Protein AF-A0A925DBN0-F1 (afdb_monomer)

Sequence (230 aa):
MKPLLTGVFSVLCIAQLLGIAGSAIAATVEIESIVATGPIFSIVGLLAAVGCVVSRSPANLFFGLSTPVFSLCIFFWIFTNSWSPQQASVPVSSTILGYELAMVPLGLYALYHTAAPAAKPLLQRPWQFNLRSLFILIFIASLTLGAARPFLHTFGSSIRHYIAIIFCVLTLFGIGVTLWLSLRQLFPASLLVRNPREPIHATESLSGDNCCGQSSSFQAAENSHLKVVD

pLDDT: mean 70.84, std 13.07, range [44.31, 92.5]

Solvent-accessible surface area (backbone atoms only — not comparable to full-atom values): 13479 Å² total; per-residue (Å²): 113,71,69,62,55,42,52,53,49,42,51,40,48,49,52,45,54,49,45,47,36,48,48,34,42,42,39,52,74,45,51,75,56,47,72,66,47,48,60,57,49,25,51,52,16,45,55,36,20,60,52,20,67,77,68,71,39,67,64,40,29,52,56,13,46,46,46,38,53,50,50,50,51,50,51,50,53,42,59,77,66,66,51,51,69,77,67,40,37,60,64,51,35,49,50,44,46,54,47,41,69,58,44,49,62,52,45,51,51,36,35,36,66,55,53,33,75,80,68,75,83,72,76,84,71,72,93,65,72,53,68,66,59,54,48,50,51,53,47,52,49,49,50,52,56,57,58,45,57,67,50,68,79,72,60,56,71,70,56,54,38,52,51,26,50,52,51,32,54,51,50,54,50,50,51,51,52,42,51,50,56,26,53,51,65,75,57,54,70,71,75,78,62,68,68,89,76,70,75,84,74,76,78,84,72,84,89,77,89,79,79,82,88,81,78,95,81,84,82,88,82,84,79,86,80,88,78,88,76,136

Foldseek 3Di:
DVVVLLVVLLVLLLVLLLLLLVLLLVLLPFLVVCVVSLVVSLVSLCVQLVSVVVVVDVLSNCLSNVSNVVSVVLVVVCVVVVDDSVRSSLVVSLVSLLVSQLNLVSSLVVSLVSLADPDPPPPDPPPDPPVVNVVVSVVSSVVSVVVSVVVSPPDDSVVSNVSSVVSSVVSVVSSVVSNVVSVCNVDPCVVVPPPPPPPPPPPPDDDDDDDDDDDDDDDDDDDDDDDDDD

Radius of gyration: 27.41 Å; Cα contacts (8 Å, |Δi|>4): 147; chains: 1; bounding box: 72×32×83 Å

Nearest PDB structures (foldseek):
  3o43-assembly1_A  TM=3.201E-01  e=3.893E+00  synthetic construct
  7vg4-assembly1_A  TM=2.348E-01  e=6.043E+00  Methylorubrum extorquens AM1

Secondary structure (DSSP, 8-state):
-HHHHHHHHHHHHHHHHHHHHHHHHHHHH-THHHHHHHHHHHHHHHHHHHHHHHHT-HHHHHHHHHHHHHHHHHHHHHHHHT--HHHHHHHHHHHHHHHHHHHHHHHHHHHHHHHS------TT--S---HHHHHHHHHHHHHHHHHHHHHHHH--HHHHHHHHHHHHHHHHHHHHHHHHHHHHHHS-GGGT---S----------------------------------

Structure (mmCIF, N/CA/C/O backbone):
data_AF-A0A925DBN0-F1
#
_entry.id   AF-A0A925DBN0-F1
#
loop_
_atom_site.group_PDB
_atom_site.id
_atom_site.type_symbol
_atom_site.label_atom_id
_atom_site.label_alt_id
_atom_site.label_comp_id
_atom_site.label_asym_id
_atom_site.label_entity_id
_atom_site.label_seq_id
_atom_site.pdbx_PDB_ins_code
_atom_site.Cartn_x
_atom_site.Cartn_y
_atom_site.Cartn_z
_atom_site.occupancy
_atom_site.B_iso_or_equiv
_atom_site.auth_seq_id
_atom_site.auth_comp_id
_atom_site.auth_asym_id
_atom_site.auth_atom_id
_atom_site.pdbx_PDB_model_num
ATOM 1 N N . MET A 1 1 ? -11.793 -12.023 23.552 1.00 56.41 1 MET A N 1
ATOM 2 C CA . MET A 1 1 ? -11.404 -12.284 22.142 1.00 56.41 1 MET A CA 1
ATOM 3 C C . MET A 1 1 ? -11.246 -11.027 21.285 1.00 56.41 1 MET A C 1
ATOM 5 O O . MET A 1 1 ? -10.295 -10.982 20.522 1.00 56.41 1 MET A O 1
ATOM 9 N N . LYS A 1 2 ? -12.088 -9.988 21.427 1.00 68.75 2 LYS A N 1
ATOM 10 C CA . LYS A 1 2 ? -11.971 -8.728 20.657 1.00 68.75 2 LYS A CA 1
ATOM 11 C C . LYS A 1 2 ? -10.567 -8.070 20.633 1.00 68.75 2 LYS A C 1
ATOM 13 O O . LYS A 1 2 ? -10.140 -7.730 19.539 1.00 68.75 2 LYS A O 1
ATOM 18 N N . PRO A 1 3 ? -9.816 -7.937 21.751 1.00 74.94 3 PRO A N 1
ATOM 19 C CA . PRO A 1 3 ? -8.533 -7.220 21.720 1.00 74.94 3 PRO A CA 1
ATOM 20 C C . PRO A 1 3 ? -7.428 -7.973 20.967 1.00 74.94 3 PRO A C 1
ATOM 22 O O . PRO A 1 3 ? -6.621 -7.353 20.284 1.00 74.94 3 PRO A O 1
ATOM 25 N N . LEU A 1 4 ? -7.419 -9.309 21.044 1.00 78.88 4 LEU A N 1
ATOM 26 C CA . LEU A 1 4 ? -6.443 -10.135 20.329 1.00 78.88 4 LEU A CA 1
ATOM 27 C C . LEU A 1 4 ? -6.656 -10.038 18.816 1.00 78.88 4 LEU A C 1
ATOM 29 O O . LEU A 1 4 ? -5.705 -9.865 18.064 1.00 78.88 4 LEU A O 1
ATOM 33 N N . LEU A 1 5 ? -7.918 -10.066 18.385 1.00 80.12 5 LEU A N 1
ATOM 34 C CA . LEU A 1 5 ? -8.280 -9.936 16.981 1.00 80.12 5 LEU A CA 1
ATOM 35 C C . LEU A 1 5 ? -7.884 -8.557 16.414 1.00 80.12 5 LEU A C 1
ATOM 37 O O . LEU A 1 5 ? -7.301 -8.480 15.338 1.00 80.12 5 LEU A O 1
ATOM 41 N N . THR A 1 6 ? -8.131 -7.474 17.159 1.00 80.69 6 THR A N 1
ATOM 42 C CA . THR A 1 6 ? -7.698 -6.119 16.776 1.00 80.69 6 THR A CA 1
ATOM 43 C C . THR A 1 6 ? -6.179 -6.015 16.642 1.00 80.69 6 THR A C 1
ATOM 45 O O . THR A 1 6 ? -5.692 -5.442 15.671 1.00 80.69 6 THR A O 1
ATOM 48 N N . GLY A 1 7 ? -5.425 -6.608 17.575 1.00 81.88 7 GLY A N 1
ATOM 49 C CA . GLY A 1 7 ? -3.963 -6.643 17.503 1.00 81.88 7 GLY A CA 1
ATOM 50 C C . GLY A 1 7 ? -3.458 -7.349 16.243 1.00 81.88 7 GLY A C 1
ATOM 51 O O . GLY A 1 7 ? -2.622 -6.801 15.527 1.00 81.88 7 GLY A O 1
ATOM 52 N N . VAL A 1 8 ? -4.025 -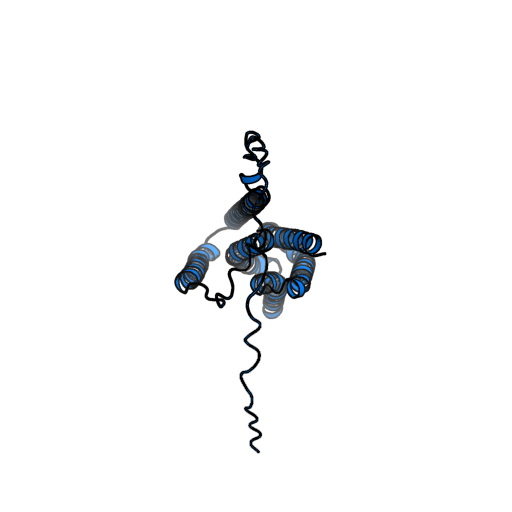8.519 15.927 1.00 83.88 8 VAL A N 1
ATOM 53 C CA . VAL A 1 8 ? -3.696 -9.269 14.702 1.00 83.88 8 VAL A CA 1
ATOM 54 C C . VAL A 1 8 ? -3.973 -8.431 13.450 1.00 83.88 8 VAL A C 1
ATOM 56 O O . VAL A 1 8 ? -3.138 -8.394 12.550 1.00 83.88 8 VAL A O 1
ATOM 59 N N . PHE A 1 9 ? -5.085 -7.690 13.400 1.00 81.31 9 PHE A N 1
ATOM 60 C CA . PHE A 1 9 ? -5.385 -6.827 12.253 1.00 81.31 9 PHE A CA 1
ATOM 61 C C . PHE A 1 9 ? -4.408 -5.691 12.054 1.00 81.31 9 PHE A C 1
ATOM 63 O O . PHE A 1 9 ? -3.993 -5.444 10.922 1.00 81.31 9 PHE A O 1
ATOM 70 N N . SER A 1 10 ? -4.048 -5.001 13.130 1.00 84.81 10 SER A N 1
ATOM 71 C CA . SER A 1 10 ? -3.074 -3.921 13.052 1.00 84.81 10 SER A CA 1
ATOM 72 C C . SER A 1 10 ? -1.739 -4.444 12.524 1.00 84.81 10 SER A C 1
ATOM 74 O O . SER A 1 10 ? -1.161 -3.828 11.633 1.00 84.81 10 SER A O 1
ATOM 76 N N . VAL A 1 11 ? -1.297 -5.621 12.986 1.00 86.88 11 VAL A N 1
ATOM 77 C CA . VAL A 1 11 ? -0.076 -6.272 12.485 1.00 86.88 11 VAL A CA 1
ATOM 78 C C . VAL A 1 11 ? -0.192 -6.611 10.998 1.00 86.88 11 VAL A C 1
ATOM 80 O O . VAL A 1 11 ? 0.726 -6.303 10.244 1.00 86.88 11 VAL A O 1
ATOM 83 N N . LEU A 1 12 ? -1.316 -7.179 10.555 1.00 86.25 12 LEU A N 1
ATOM 84 C CA . LEU A 1 12 ? -1.537 -7.500 9.139 1.00 86.25 12 LEU A CA 1
ATOM 85 C C . LEU A 1 12 ? -1.569 -6.242 8.257 1.00 86.25 12 LEU A C 1
ATOM 87 O O . LEU A 1 12 ? -0.951 -6.230 7.196 1.00 86.25 12 LEU A O 1
ATOM 91 N N . CYS A 1 13 ? -2.217 -5.163 8.707 1.00 86.06 13 CYS A N 1
ATOM 92 C CA . CYS A 1 13 ? -2.247 -3.891 7.976 1.00 86.06 13 CYS A CA 1
ATOM 93 C C . CYS A 1 13 ? -0.848 -3.275 7.859 1.00 86.06 13 CYS A C 1
ATOM 95 O O . CYS A 1 13 ? -0.470 -2.810 6.786 1.00 86.06 13 CYS A O 1
ATOM 97 N N . ILE A 1 14 ? -0.064 -3.302 8.942 1.00 86.62 14 ILE A N 1
ATOM 98 C CA . ILE A 1 14 ? 1.326 -2.830 8.936 1.00 86.62 14 ILE A CA 1
ATOM 99 C C . ILE A 1 14 ? 2.168 -3.690 7.994 1.00 86.62 14 ILE A C 1
ATOM 101 O O . ILE A 1 14 ? 2.878 -3.145 7.156 1.00 86.62 14 ILE A O 1
ATOM 105 N N . ALA A 1 15 ? 2.061 -5.018 8.083 1.00 86.94 15 ALA A N 1
ATOM 106 C CA . ALA A 1 15 ? 2.786 -5.934 7.208 1.00 86.94 15 ALA A CA 1
ATOM 107 C C . ALA A 1 15 ? 2.454 -5.688 5.729 1.00 86.94 15 ALA A C 1
ATOM 109 O O . ALA A 1 15 ? 3.352 -5.684 4.890 1.00 86.94 15 ALA A O 1
ATOM 110 N N . GLN A 1 16 ? 1.188 -5.419 5.407 1.00 88.75 16 GLN A N 1
ATOM 111 C CA . GLN A 1 16 ? 0.766 -5.115 4.044 1.00 88.75 16 GLN A CA 1
ATOM 112 C C . GLN A 1 16 ? 1.272 -3.748 3.570 1.00 88.75 16 GLN A C 1
ATOM 114 O O . GLN A 1 16 ? 1.784 -3.663 2.459 1.00 88.75 16 GLN A O 1
ATOM 119 N N . LEU A 1 17 ? 1.218 -2.701 4.401 1.00 87.00 17 LEU A N 1
ATOM 120 C CA . LEU A 1 17 ? 1.810 -1.393 4.079 1.00 87.00 17 LEU A CA 1
ATOM 121 C C . LEU A 1 17 ? 3.323 -1.492 3.833 1.00 87.00 17 LEU A C 1
ATOM 123 O O . LEU A 1 17 ? 3.824 -0.942 2.854 1.00 87.00 17 LEU A O 1
ATOM 127 N N . LEU A 1 18 ? 4.038 -2.232 4.684 1.00 86.44 18 LEU A N 1
ATOM 128 C CA . LEU A 1 18 ? 5.466 -2.500 4.510 1.00 86.44 18 LEU A CA 1
ATOM 129 C C . LEU A 1 18 ? 5.739 -3.305 3.240 1.00 86.44 18 LEU A C 1
ATOM 131 O O . LEU A 1 18 ? 6.712 -3.031 2.545 1.00 86.44 18 LEU A O 1
ATOM 135 N N . GLY A 1 19 ? 4.877 -4.269 2.914 1.00 85.44 19 GLY A N 1
ATOM 136 C CA . GLY A 1 19 ? 4.976 -5.034 1.678 1.00 85.44 19 GLY A CA 1
ATOM 137 C C . GLY A 1 19 ? 4.786 -4.172 0.434 1.00 85.44 19 GLY A C 1
ATOM 138 O O . GLY A 1 19 ? 5.547 -4.308 -0.518 1.00 85.44 19 GLY A O 1
ATOM 139 N N . ILE A 1 20 ? 3.832 -3.237 0.458 1.00 87.19 20 ILE A N 1
ATOM 140 C CA . ILE A 1 20 ? 3.612 -2.281 -0.636 1.00 87.19 20 ILE A CA 1
ATOM 141 C C . ILE A 1 20 ? 4.852 -1.392 -0.815 1.00 87.19 20 ILE A C 1
ATOM 143 O O . ILE A 1 20 ? 5.410 -1.360 -1.911 1.00 87.19 20 ILE A O 1
ATOM 147 N N . ALA A 1 21 ? 5.342 -0.763 0.257 1.00 84.06 21 ALA A N 1
ATOM 148 C CA . ALA A 1 21 ? 6.539 0.083 0.206 1.00 84.06 21 ALA A CA 1
ATOM 149 C C . ALA A 1 21 ? 7.798 -0.698 -0.220 1.00 84.06 21 ALA A C 1
ATOM 151 O O . ALA A 1 21 ? 8.585 -0.250 -1.055 1.00 84.06 21 ALA A O 1
ATOM 152 N N . GLY A 1 22 ? 7.972 -1.912 0.306 1.00 81.31 22 GLY A N 1
ATOM 153 C CA . GLY A 1 22 ? 9.065 -2.804 -0.072 1.00 81.31 22 GLY A CA 1
ATOM 154 C C . GLY A 1 22 ? 8.991 -3.227 -1.539 1.00 81.31 22 GLY A C 1
ATOM 155 O O . GLY A 1 22 ? 10.017 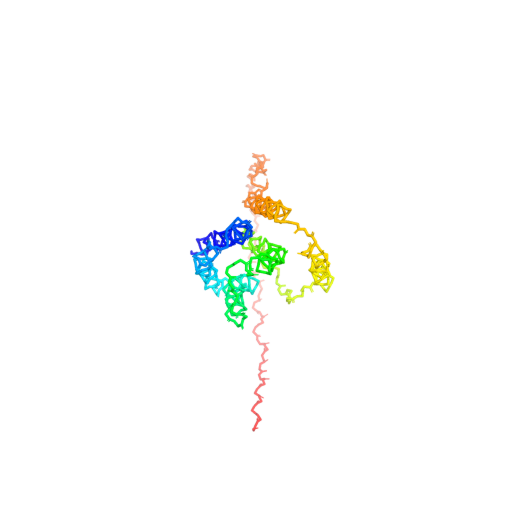-3.253 -2.216 1.00 81.31 22 GLY A O 1
ATOM 156 N N . SER A 1 23 ? 7.787 -3.497 -2.056 1.00 83.00 23 SER A N 1
ATOM 157 C CA . SER A 1 23 ? 7.582 -3.866 -3.460 1.00 83.00 23 SER A CA 1
ATOM 158 C C . SER A 1 23 ? 7.948 -2.734 -4.418 1.00 83.00 23 SER A C 1
ATOM 160 O O . SER A 1 23 ? 8.532 -3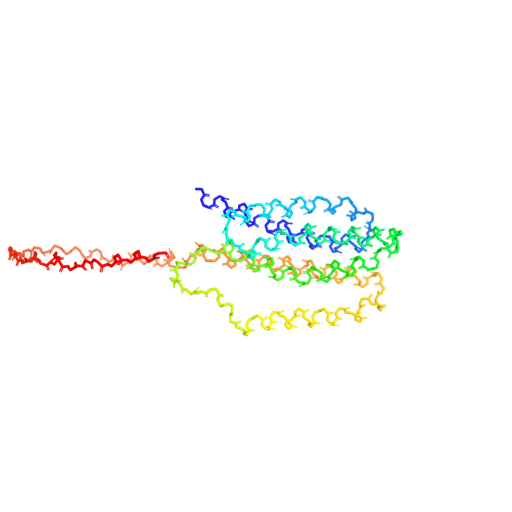.000 -5.466 1.00 83.00 23 SER A O 1
ATOM 162 N N . ALA A 1 24 ? 7.692 -1.478 -4.045 1.00 82.25 24 ALA A N 1
ATOM 163 C CA . ALA A 1 24 ? 8.087 -0.325 -4.843 1.00 82.25 24 ALA A CA 1
ATOM 164 C C . ALA A 1 24 ? 9.610 -0.183 -4.928 1.00 82.25 24 ALA A C 1
ATOM 166 O O . ALA A 1 24 ? 10.146 0.049 -6.011 1.00 82.25 24 ALA A O 1
ATOM 167 N N . ILE A 1 25 ? 10.323 -0.404 -3.819 1.00 79.25 25 ILE A N 1
ATOM 168 C CA . ILE A 1 25 ? 11.792 -0.428 -3.824 1.00 79.25 25 ILE A CA 1
ATOM 169 C C . ILE A 1 25 ? 12.300 -1.608 -4.656 1.00 79.25 25 ILE A C 1
ATOM 171 O O . ILE A 1 25 ? 13.115 -1.404 -5.555 1.00 79.25 25 ILE A O 1
ATOM 175 N N . ALA A 1 26 ? 11.799 -2.822 -4.410 1.00 79.62 26 ALA A N 1
ATOM 176 C CA . ALA A 1 26 ? 12.213 -4.027 -5.132 1.00 79.62 26 ALA A CA 1
ATOM 177 C C . ALA A 1 26 ? 12.030 -3.869 -6.649 1.00 79.62 26 ALA A C 1
ATOM 179 O O . ALA A 1 26 ? 12.933 -4.189 -7.423 1.00 79.62 26 ALA A O 1
ATOM 180 N N . ALA A 1 27 ? 10.920 -3.254 -7.066 1.00 78.81 27 ALA A N 1
ATOM 181 C CA . ALA A 1 27 ? 10.629 -2.969 -8.463 1.00 78.81 27 ALA A CA 1
ATOM 182 C C . ALA A 1 27 ? 11.622 -2.001 -9.128 1.00 78.81 27 ALA A C 1
ATOM 184 O O . ALA A 1 27 ? 11.700 -1.940 -10.356 1.00 78.81 27 ALA A O 1
ATOM 185 N N . THR A 1 28 ? 12.391 -1.239 -8.349 1.00 74.81 28 THR A N 1
ATOM 186 C CA . THR A 1 28 ? 13.424 -0.332 -8.874 1.00 74.81 28 THR A CA 1
ATOM 187 C C . THR A 1 28 ? 14.829 -0.929 -8.899 1.00 74.81 28 THR A C 1
ATOM 189 O O . THR A 1 28 ? 15.678 -0.373 -9.591 1.00 74.81 28 THR A O 1
ATOM 192 N N . VAL A 1 29 ? 15.078 -2.031 -8.181 1.00 76.69 29 VAL A N 1
ATOM 193 C CA . VAL A 1 29 ? 16.402 -2.671 -8.093 1.00 76.69 29 VAL A CA 1
ATOM 194 C C . VAL A 1 29 ? 16.538 -3.769 -9.145 1.00 76.69 29 VAL A C 1
ATOM 196 O O . VAL A 1 29 ? 17.334 -3.630 -10.067 1.00 76.69 29 VAL A O 1
ATOM 199 N N . GLU A 1 30 ? 15.723 -4.822 -9.056 1.00 73.44 30 GLU A N 1
ATOM 200 C CA . GLU A 1 30 ? 15.756 -5.962 -9.978 1.00 73.44 30 GLU A CA 1
ATOM 201 C C . GLU A 1 30 ? 14.362 -6.571 -10.120 1.00 73.44 30 GLU A C 1
ATOM 203 O O . GLU A 1 30 ? 13.759 -7.041 -9.153 1.00 73.44 30 GLU A O 1
ATOM 208 N N . ILE A 1 31 ? 13.852 -6.604 -11.351 1.00 66.81 31 ILE A N 1
ATOM 209 C CA . ILE A 1 31 ? 12.497 -7.087 -11.633 1.00 66.81 31 ILE A CA 1
ATOM 210 C C . ILE A 1 31 ? 12.322 -8.595 -11.406 1.00 66.81 31 ILE A C 1
ATOM 212 O O . ILE A 1 31 ? 11.213 -9.049 -11.133 1.00 66.81 31 ILE A O 1
ATOM 216 N N . GLU A 1 32 ? 13.396 -9.383 -11.475 1.00 65.88 32 GLU A N 1
ATOM 217 C CA . GLU A 1 32 ? 13.328 -10.832 -11.244 1.00 65.88 32 GLU A CA 1
ATOM 218 C C . GLU A 1 32 ? 12.843 -11.147 -9.822 1.00 65.88 32 GLU A C 1
ATOM 220 O O . GLU A 1 32 ? 12.085 -12.096 -9.608 1.00 65.88 32 GLU A O 1
ATOM 225 N N . SER A 1 33 ? 13.154 -10.268 -8.864 1.00 68.88 33 SER A N 1
ATOM 226 C CA . SER A 1 33 ? 12.657 -10.368 -7.491 1.00 68.88 33 SER A CA 1
ATOM 227 C C . SER A 1 33 ? 11.137 -10.175 -7.376 1.00 68.88 33 SER A C 1
ATOM 229 O O . SER A 1 33 ? 10.517 -10.710 -6.452 1.00 68.88 33 SER A O 1
ATOM 231 N N . ILE A 1 34 ? 10.498 -9.466 -8.318 1.00 67.31 34 ILE A N 1
ATOM 232 C CA . ILE A 1 34 ? 9.050 -9.193 -8.295 1.00 67.31 34 ILE A CA 1
ATOM 233 C C . ILE A 1 34 ? 8.256 -10.484 -8.510 1.00 67.31 34 ILE A C 1
ATOM 235 O O . ILE A 1 34 ? 7.222 -10.688 -7.872 1.00 67.31 34 ILE A O 1
ATOM 239 N N . VAL A 1 35 ? 8.755 -11.387 -9.360 1.00 69.69 35 VAL A N 1
ATOM 240 C CA . VAL A 1 35 ? 8.079 -12.658 -9.664 1.00 69.69 35 VAL A CA 1
ATOM 241 C C . VAL A 1 35 ? 8.018 -13.555 -8.424 1.00 69.69 35 VAL A C 1
ATOM 243 O O . VAL A 1 35 ? 7.002 -14.205 -8.185 1.00 69.69 35 VAL A O 1
ATOM 246 N N . ALA A 1 36 ? 9.067 -13.547 -7.597 1.00 72.00 36 ALA A N 1
ATOM 247 C CA . ALA A 1 36 ? 9.117 -14.328 -6.361 1.00 72.00 36 ALA A CA 1
ATOM 248 C C . ALA A 1 36 ? 8.361 -13.661 -5.197 1.00 72.00 36 ALA A C 1
ATOM 250 O O . ALA A 1 36 ? 7.693 -14.335 -4.411 1.00 72.00 36 ALA A O 1
ATOM 251 N N . THR A 1 37 ? 8.448 -12.336 -5.072 1.00 74.62 37 THR A N 1
ATOM 252 C CA . THR A 1 37 ? 7.853 -11.601 -3.944 1.00 74.62 37 THR A CA 1
ATOM 253 C C . THR A 1 37 ? 6.352 -11.348 -4.112 1.00 74.62 37 THR A C 1
ATOM 255 O O . THR A 1 37 ? 5.623 -11.322 -3.117 1.00 74.62 37 THR A O 1
ATOM 258 N N . GLY A 1 38 ? 5.856 -11.236 -5.349 1.00 74.19 38 GLY A N 1
ATOM 259 C CA . GLY A 1 38 ? 4.441 -10.998 -5.658 1.00 74.19 38 GLY A CA 1
ATOM 260 C C . GLY A 1 38 ? 3.471 -12.019 -5.038 1.00 74.19 38 GLY A C 1
ATOM 261 O O . GLY A 1 38 ? 2.515 -11.605 -4.370 1.00 74.19 38 GLY A O 1
ATOM 262 N N . PRO A 1 39 ? 3.705 -13.339 -5.177 1.00 78.00 39 PRO A N 1
ATOM 263 C CA . PRO A 1 39 ? 2.872 -14.364 -4.546 1.00 78.00 39 PRO A CA 1
ATOM 264 C C . PRO A 1 39 ? 2.862 -14.277 -3.017 1.00 78.00 39 PRO A C 1
ATOM 266 O O . PRO A 1 39 ? 1.801 -14.379 -2.403 1.00 78.00 39 PRO A O 1
ATOM 269 N N . ILE A 1 40 ? 4.021 -14.026 -2.398 1.00 79.19 40 ILE A N 1
ATOM 270 C CA . ILE A 1 40 ? 4.147 -13.912 -0.937 1.00 79.19 40 ILE A CA 1
ATOM 271 C C . ILE A 1 40 ? 3.304 -12.736 -0.433 1.00 79.19 40 ILE A C 1
ATOM 273 O O . ILE A 1 40 ? 2.482 -12.902 0.471 1.00 79.19 40 ILE A O 1
ATOM 277 N N . PHE A 1 41 ? 3.436 -11.561 -1.054 1.00 73.94 41 PHE A N 1
ATOM 278 C CA . PHE A 1 41 ? 2.644 -10.389 -0.677 1.00 73.94 41 PHE A CA 1
ATOM 279 C C . PHE A 1 41 ? 1.150 -10.554 -0.970 1.00 73.94 41 PHE A C 1
ATOM 281 O O . PHE A 1 41 ? 0.320 -10.057 -0.207 1.00 73.94 41 PHE A O 1
ATOM 288 N N . SER A 1 42 ? 0.790 -11.298 -2.016 1.00 75.38 42 SER A N 1
ATOM 289 C CA . SER A 1 42 ? -0.609 -11.629 -2.311 1.00 75.38 42 SER A CA 1
ATOM 290 C C . SER A 1 42 ? -1.229 -12.513 -1.232 1.00 75.38 42 SER A C 1
ATOM 292 O O . SER A 1 42 ? -2.366 -12.269 -0.834 1.00 75.38 42 SER A O 1
ATOM 294 N N . ILE A 1 43 ? -0.481 -13.488 -0.703 1.00 78.31 43 ILE A N 1
ATOM 295 C CA . ILE A 1 43 ? -0.932 -14.322 0.420 1.00 78.31 43 ILE A CA 1
ATOM 296 C C . ILE A 1 43 ? -1.121 -13.467 1.676 1.00 78.31 43 ILE A C 1
ATOM 298 O O . ILE A 1 43 ? -2.153 -13.580 2.335 1.00 78.31 43 ILE A O 1
ATOM 302 N N . VAL A 1 44 ? -0.175 -12.575 1.989 1.00 75.75 44 VAL A N 1
ATOM 303 C CA . VAL A 1 44 ? -0.304 -11.652 3.133 1.00 75.75 44 VAL A CA 1
ATOM 304 C C . VAL A 1 44 ? -1.546 -10.766 2.987 1.00 75.75 44 VAL A C 1
ATOM 306 O O . VAL A 1 44 ? -2.325 -10.652 3.935 1.00 75.75 44 VAL A O 1
ATOM 309 N N . GLY A 1 45 ? -1.782 -10.203 1.798 1.00 71.50 45 GLY A N 1
ATOM 310 C CA . GLY A 1 45 ? -2.977 -9.403 1.515 1.00 71.50 45 GLY A CA 1
ATOM 311 C C . GLY A 1 45 ? -4.275 -10.206 1.611 1.00 71.50 45 GLY A C 1
ATOM 312 O O . GLY A 1 45 ? -5.265 -9.733 2.169 1.00 71.50 45 GLY A O 1
ATOM 313 N N . LEU A 1 46 ? -4.265 -11.460 1.156 1.00 76.50 46 LEU A N 1
ATOM 314 C CA . LEU A 1 46 ? -5.411 -12.355 1.278 1.00 76.50 46 LEU A CA 1
ATOM 315 C C . LEU A 1 46 ? -5.716 -12.696 2.742 1.00 76.50 46 LEU A C 1
ATOM 317 O O . LEU A 1 46 ? -6.876 -12.659 3.146 1.00 76.50 46 LEU A O 1
ATOM 321 N N . LEU A 1 47 ? -4.695 -12.975 3.556 1.00 78.25 47 LEU A N 1
ATOM 322 C CA . LEU A 1 47 ? -4.859 -13.213 4.993 1.00 78.25 47 LEU A CA 1
ATOM 323 C C . LEU A 1 47 ? -5.411 -11.973 5.706 1.00 78.25 47 LEU A C 1
ATOM 325 O O . LEU A 1 47 ? -6.313 -12.095 6.541 1.00 78.25 47 LEU A O 1
ATOM 329 N N . ALA A 1 48 ? -4.933 -10.782 5.337 1.00 72.81 48 ALA A N 1
ATOM 330 C CA . ALA A 1 48 ? -5.502 -9.526 5.807 1.00 72.81 48 ALA A CA 1
ATOM 331 C C . ALA A 1 48 ? -6.983 -9.414 5.412 1.00 72.81 48 ALA A C 1
ATOM 333 O O . ALA A 1 48 ? -7.824 -9.202 6.286 1.00 72.81 48 ALA A O 1
ATOM 334 N N . ALA A 1 49 ? -7.328 -9.645 4.142 1.00 72.06 49 ALA A N 1
ATOM 335 C CA . ALA A 1 49 ? -8.702 -9.586 3.640 1.00 72.06 49 ALA A CA 1
ATOM 336 C C . ALA A 1 49 ? -9.643 -10.573 4.351 1.00 72.06 49 ALA A C 1
ATOM 338 O O . ALA A 1 49 ? -10.732 -10.182 4.774 1.00 72.06 49 ALA A O 1
ATOM 339 N N . VAL A 1 50 ? -9.218 -11.829 4.530 1.00 77.50 50 VAL A N 1
ATOM 340 C CA . VAL A 1 50 ? -9.996 -12.870 5.224 1.00 77.50 50 VAL A CA 1
ATOM 341 C C . VAL A 1 50 ? -10.293 -12.446 6.649 1.00 77.50 50 VAL A C 1
ATOM 343 O O . VAL A 1 50 ? -11.437 -12.527 7.096 1.00 77.50 50 VAL A O 1
ATOM 346 N N . GLY A 1 51 ? -9.297 -11.932 7.364 1.00 69.12 51 GLY A N 1
ATOM 347 C CA . GLY A 1 51 ? -9.579 -11.423 8.689 1.00 69.12 51 GLY A CA 1
ATOM 348 C C . GLY A 1 51 ? -10.507 -10.189 8.635 1.00 69.12 51 GLY A C 1
ATOM 349 O O . GLY A 1 51 ? -11.383 -10.046 9.486 1.00 69.12 51 GLY A O 1
ATOM 350 N N . CYS A 1 52 ? -10.421 -9.324 7.624 1.00 67.88 52 CYS A N 1
ATOM 351 C CA . CYS A 1 52 ? -11.303 -8.152 7.523 1.00 67.88 52 CYS A CA 1
ATOM 352 C C . CYS A 1 52 ? -12.792 -8.505 7.397 1.00 67.88 52 CYS A C 1
ATOM 354 O O . CYS A 1 52 ? -13.643 -7.740 7.857 1.00 67.88 52 CYS A O 1
ATOM 356 N N . VAL A 1 53 ? -13.123 -9.690 6.876 1.00 71.38 53 VAL A N 1
ATOM 357 C CA . VAL A 1 53 ? -14.497 -10.223 6.916 1.00 71.38 53 VAL A CA 1
ATOM 358 C C . VAL A 1 53 ? -15.012 -10.309 8.362 1.00 71.38 53 VAL A C 1
ATOM 360 O O . VAL A 1 53 ? -16.184 -10.042 8.631 1.00 71.38 53 VAL A O 1
ATOM 363 N N . VAL A 1 54 ? -14.126 -10.590 9.320 1.00 72.00 54 VAL A N 1
ATOM 364 C CA . VAL A 1 54 ? -14.440 -10.663 10.754 1.00 72.00 54 VAL A CA 1
ATOM 365 C C . VAL A 1 54 ? -14.573 -9.272 11.387 1.00 72.00 54 VAL A C 1
ATOM 367 O O . VAL A 1 54 ? -15.378 -9.092 12.302 1.00 72.00 54 VAL A O 1
ATOM 370 N N . SER A 1 55 ? -13.831 -8.267 10.905 1.00 66.88 55 SER A N 1
ATOM 371 C CA . SER A 1 55 ? -13.880 -6.900 11.451 1.00 66.88 55 SER A CA 1
ATOM 372 C C . SER A 1 55 ? -15.080 -6.077 10.963 1.00 66.88 55 SER A C 1
ATOM 374 O O . SER A 1 55 ? -15.356 -5.021 11.534 1.00 66.88 55 SER A O 1
ATOM 376 N N . ARG A 1 56 ? -15.809 -6.549 9.935 1.00 75.62 56 ARG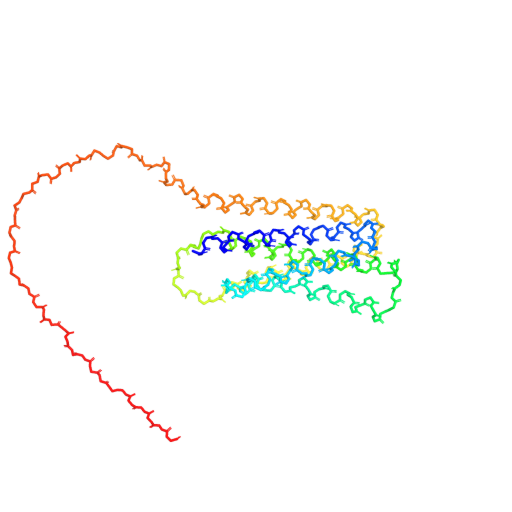 A N 1
ATOM 377 C CA . ARG A 1 56 ? -16.939 -5.851 9.279 1.00 75.62 56 ARG A CA 1
ATOM 378 C C . ARG A 1 56 ? -16.600 -4.428 8.799 1.00 75.62 56 ARG A C 1
ATOM 380 O O . ARG A 1 56 ? -17.504 -3.624 8.580 1.00 75.62 56 ARG A O 1
ATOM 387 N N . SER A 1 57 ? -15.316 -4.110 8.625 1.00 75.31 57 SER A N 1
ATOM 388 C CA . SER A 1 57 ? -14.871 -2.828 8.078 1.00 75.31 57 SER A CA 1
ATOM 389 C C . SER A 1 57 ? -14.700 -2.956 6.562 1.00 75.31 57 SER A C 1
ATOM 391 O O . SER A 1 57 ? -13.762 -3.627 6.119 1.00 75.31 57 SER A O 1
ATOM 393 N N . PRO A 1 58 ? -15.556 -2.315 5.742 1.00 75.94 58 PRO A N 1
ATOM 394 C CA . PRO A 1 58 ? -15.420 -2.379 4.289 1.00 75.94 58 PRO A CA 1
ATOM 395 C C . PRO A 1 58 ? -14.089 -1.776 3.821 1.00 75.94 58 PRO A C 1
ATOM 397 O O . PRO A 1 58 ? -13.492 -2.294 2.887 1.00 75.94 58 PRO A O 1
ATOM 400 N N . ALA A 1 59 ? -13.574 -0.744 4.503 1.00 77.44 59 ALA A N 1
ATOM 401 C CA . ALA A 1 59 ? -12.287 -0.132 4.172 1.00 77.44 59 ALA A CA 1
ATOM 402 C C . ALA A 1 59 ? -11.130 -1.134 4.283 1.00 77.44 59 ALA A C 1
ATOM 404 O O . ALA A 1 59 ? -10.303 -1.230 3.378 1.00 77.44 59 ALA A O 1
ATOM 405 N N . ASN A 1 60 ? -11.107 -1.929 5.356 1.00 79.38 60 ASN A N 1
ATOM 406 C CA . ASN A 1 60 ? -10.053 -2.918 5.550 1.00 79.38 60 ASN A CA 1
ATOM 407 C C . ASN A 1 60 ? -10.196 -4.076 4.548 1.00 79.38 60 ASN A C 1
ATOM 409 O O . ASN A 1 60 ? -9.196 -4.611 4.082 1.00 79.38 60 ASN A O 1
ATOM 413 N N . LEU A 1 61 ? -11.431 -4.432 4.176 1.00 81.38 61 LEU A N 1
ATOM 414 C CA . LEU A 1 61 ? -11.693 -5.439 3.148 1.00 81.38 61 LEU A CA 1
ATOM 415 C C . LEU A 1 61 ? -11.199 -4.980 1.768 1.00 81.38 61 LEU A C 1
ATOM 417 O O . LEU A 1 61 ? -10.509 -5.744 1.095 1.00 81.38 61 LEU A O 1
ATOM 421 N N . PHE A 1 62 ? -11.482 -3.735 1.371 1.00 84.56 62 PHE A N 1
ATOM 422 C CA . PHE A 1 62 ? -10.967 -3.168 0.120 1.00 84.56 62 PHE A CA 1
ATOM 423 C C . PHE A 1 62 ? -9.440 -3.079 0.115 1.00 84.56 62 PHE A C 1
ATOM 425 O O . PHE A 1 62 ? -8.825 -3.453 -0.878 1.00 84.56 62 PHE A O 1
ATOM 432 N N . PHE A 1 63 ? -8.829 -2.647 1.222 1.00 85.75 63 PHE A N 1
ATOM 433 C CA . PHE A 1 63 ? -7.372 -2.589 1.353 1.00 85.75 63 PHE A CA 1
ATOM 434 C C . PHE A 1 63 ? -6.723 -3.983 1.308 1.00 85.75 63 PHE A C 1
ATOM 436 O O . PHE A 1 63 ? -5.731 -4.192 0.618 1.00 85.75 63 PHE A O 1
ATOM 443 N N . GLY A 1 64 ? -7.305 -4.971 1.991 1.00 83.38 64 GLY A N 1
ATOM 444 C CA . GLY A 1 64 ? -6.827 -6.353 1.945 1.00 83.38 64 GLY A CA 1
ATOM 445 C C . GLY A 1 64 ? -6.892 -6.940 0.532 1.00 83.38 64 GLY A C 1
ATOM 446 O O . GLY A 1 64 ? -5.910 -7.502 0.051 1.00 83.38 64 GLY A O 1
ATOM 447 N N . LEU A 1 65 ? -8.028 -6.768 -0.156 1.00 84.81 65 LEU A N 1
ATOM 448 C CA . LEU A 1 65 ? -8.264 -7.310 -1.500 1.00 84.81 65 LEU A CA 1
ATOM 449 C C . LEU A 1 65 ? -7.531 -6.560 -2.615 1.00 84.81 65 LEU A C 1
ATOM 451 O O . LEU A 1 65 ? -7.294 -7.146 -3.673 1.00 84.81 65 LEU A O 1
ATOM 455 N N . SER A 1 66 ? -7.157 -5.296 -2.414 1.00 86.81 66 SER A N 1
ATOM 456 C CA . SER A 1 66 ? -6.498 -4.516 -3.462 1.00 86.81 66 SER A CA 1
ATOM 457 C C . SER A 1 66 ? -5.163 -5.131 -3.875 1.00 86.81 66 SER A C 1
ATOM 459 O O . SER A 1 66 ? -4.862 -5.155 -5.062 1.00 86.81 66 SER A O 1
ATOM 461 N N . THR A 1 67 ? -4.396 -5.693 -2.935 1.00 86.06 67 THR A N 1
ATOM 462 C CA . THR A 1 67 ? -3.085 -6.298 -3.224 1.00 86.06 67 THR A CA 1
ATOM 463 C C . THR A 1 67 ? -3.169 -7.534 -4.130 1.00 86.06 67 THR A C 1
ATOM 465 O O . THR A 1 67 ? -2.501 -7.526 -5.166 1.00 86.06 67 THR A O 1
ATOM 468 N N . PRO A 1 68 ? -3.965 -8.583 -3.829 1.00 82.56 68 PRO A N 1
ATOM 469 C CA . PRO A 1 68 ? -4.080 -9.737 -4.720 1.00 82.56 68 PRO A CA 1
ATOM 470 C C . PRO A 1 68 ? -4.704 -9.373 -6.075 1.00 82.56 68 PRO A C 1
ATOM 472 O O . PRO A 1 68 ? -4.243 -9.865 -7.102 1.00 82.56 68 PRO A O 1
ATOM 475 N N . VAL A 1 69 ? -5.695 -8.470 -6.110 1.00 84.56 69 VAL A N 1
ATOM 476 C CA . VAL A 1 69 ? -6.278 -7.989 -7.377 1.00 84.56 69 VAL A CA 1
ATOM 477 C C . VAL A 1 69 ? -5.226 -7.260 -8.211 1.00 84.56 69 VAL A C 1
ATOM 479 O O . VAL A 1 69 ? -5.077 -7.538 -9.397 1.00 84.56 69 VAL A O 1
ATOM 482 N N . PHE A 1 70 ? -4.456 -6.366 -7.596 1.00 87.31 70 PHE A N 1
ATOM 483 C CA . PHE A 1 70 ? -3.398 -5.628 -8.275 1.00 87.31 70 PHE A CA 1
ATOM 484 C C . PHE A 1 70 ? -2.285 -6.550 -8.790 1.00 87.31 70 PHE A C 1
ATOM 486 O O . PHE A 1 70 ? -1.848 -6.402 -9.931 1.00 87.31 70 PHE A O 1
ATOM 493 N N . SER A 1 71 ? -1.879 -7.545 -7.996 1.00 85.44 71 SER A N 1
ATOM 494 C CA . SER A 1 71 ? -0.897 -8.550 -8.416 1.00 85.44 71 SER A CA 1
ATOM 495 C C . SER A 1 71 ? -1.387 -9.361 -9.620 1.00 85.44 71 SER A C 1
ATOM 497 O O . SER A 1 71 ? -0.644 -9.509 -10.592 1.00 85.44 71 SER A O 1
ATOM 499 N N . LEU A 1 72 ? -2.649 -9.809 -9.609 1.00 82.88 72 LEU A N 1
ATOM 500 C CA . LEU A 1 72 ? -3.268 -10.495 -10.747 1.00 82.88 72 LEU A CA 1
ATOM 501 C C . LEU A 1 72 ? -3.335 -9.602 -11.991 1.00 82.88 72 LEU A C 1
ATOM 503 O O . LEU A 1 72 ? -3.025 -10.069 -13.085 1.00 82.88 72 LEU A O 1
ATOM 507 N N . CYS A 1 73 ? -3.686 -8.323 -11.836 1.00 85.88 73 CYS A N 1
ATOM 508 C CA . CYS A 1 73 ? -3.702 -7.362 -12.938 1.00 85.88 73 CYS A CA 1
ATOM 509 C C . CYS A 1 73 ? -2.313 -7.188 -13.564 1.00 85.88 73 CYS A C 1
ATOM 511 O O . CYS A 1 73 ? -2.199 -7.228 -14.786 1.00 85.88 73 CYS A O 1
ATOM 513 N N . ILE A 1 74 ? -1.257 -7.037 -12.754 1.00 87.25 74 ILE A N 1
ATOM 514 C CA . ILE A 1 74 ? 0.121 -6.945 -13.263 1.00 87.25 74 ILE A CA 1
ATOM 515 C C . ILE A 1 74 ? 0.519 -8.237 -13.978 1.00 87.25 74 ILE A C 1
ATOM 517 O O . ILE A 1 74 ? 1.044 -8.175 -15.088 1.00 87.25 74 ILE A O 1
ATOM 521 N N . PHE A 1 75 ? 0.242 -9.401 -13.385 1.00 85.75 75 PHE A N 1
ATOM 522 C CA . PHE A 1 75 ? 0.560 -10.691 -13.998 1.00 85.75 75 PHE A CA 1
ATOM 523 C C . PHE A 1 75 ? -0.138 -10.861 -15.352 1.00 85.75 75 PHE A C 1
ATOM 525 O O . PHE A 1 75 ? 0.506 -11.185 -16.349 1.00 85.75 75 PHE A O 1
ATOM 532 N N . PHE A 1 76 ? -1.440 -10.577 -15.409 1.00 84.25 76 PHE A N 1
ATOM 533 C CA . PHE A 1 76 ? -2.218 -10.619 -16.643 1.00 84.25 76 PHE A CA 1
ATOM 534 C C . PHE A 1 76 ? -1.689 -9.625 -17.684 1.00 84.25 76 PHE A C 1
ATOM 536 O O . PHE A 1 76 ? -1.601 -9.951 -18.868 1.00 84.25 76 PHE A O 1
ATOM 543 N N . TRP A 1 77 ? -1.284 -8.428 -17.258 1.00 88.00 77 TRP A N 1
ATOM 544 C CA . TRP A 1 77 ? -0.737 -7.413 -18.153 1.00 88.00 77 TRP A CA 1
ATOM 545 C C . TRP A 1 77 ? 0.611 -7.829 -18.758 1.00 88.00 77 TRP A C 1
ATOM 547 O O . TRP A 1 77 ? 0.796 -7.707 -19.969 1.00 88.00 77 TRP A O 1
ATOM 557 N N . ILE A 1 78 ? 1.510 -8.406 -17.952 1.00 87.69 78 ILE A N 1
ATOM 558 C CA . ILE A 1 78 ? 2.783 -8.973 -18.427 1.00 87.69 78 ILE A CA 1
ATOM 559 C C . ILE A 1 78 ? 2.519 -10.135 -19.394 1.00 87.69 78 ILE A C 1
ATOM 561 O O . ILE A 1 78 ? 3.103 -10.176 -20.477 1.00 87.69 78 ILE A O 1
ATOM 565 N N . PHE A 1 79 ? 1.614 -11.050 -19.030 1.00 87.25 79 PHE A N 1
ATOM 566 C CA . PHE A 1 79 ? 1.291 -12.237 -19.823 1.00 87.25 79 PHE A CA 1
ATOM 567 C C . PHE A 1 79 ? 0.700 -11.878 -21.193 1.00 87.25 79 PHE A C 1
ATOM 569 O O . PHE A 1 79 ? 1.171 -12.361 -22.220 1.00 87.25 79 PHE A O 1
ATOM 576 N N . THR A 1 80 ? -0.291 -10.983 -21.228 1.00 92.50 80 THR A N 1
ATOM 577 C CA . THR A 1 80 ? -0.963 -10.566 -22.474 1.00 92.50 80 THR A CA 1
ATOM 578 C C . THR A 1 80 ? -0.040 -9.849 -23.452 1.00 92.50 80 THR A C 1
ATOM 580 O O . THR A 1 80 ? -0.226 -9.976 -24.659 1.00 92.50 80 THR A O 1
ATOM 583 N N . ASN A 1 81 ? 0.972 -9.133 -22.957 1.00 91.75 81 ASN A N 1
ATOM 584 C CA . ASN A 1 81 ? 1.937 -8.435 -23.806 1.00 91.75 81 ASN A CA 1
ATOM 585 C C . ASN A 1 81 ? 3.198 -9.260 -24.100 1.00 91.75 81 ASN A C 1
ATOM 587 O O . ASN A 1 81 ? 4.050 -8.801 -24.858 1.00 91.75 81 ASN A O 1
ATOM 591 N N . SER A 1 82 ? 3.327 -10.461 -23.518 1.00 92.50 82 SER A N 1
ATOM 592 C CA . SER A 1 82 ? 4.513 -11.323 -23.649 1.00 92.50 82 SER A CA 1
ATOM 593 C C . SER A 1 82 ? 5.828 -10.579 -23.366 1.00 92.50 82 SER A C 1
ATOM 595 O O . SER A 1 82 ? 6.835 -10.789 -24.043 1.00 92.50 82 SER A O 1
ATOM 597 N N . TRP A 1 83 ? 5.815 -9.669 -22.388 1.00 91.00 83 TRP A N 1
ATOM 598 C CA . TRP A 1 83 ? 6.975 -8.835 -22.087 1.00 91.00 83 TRP A CA 1
ATOM 599 C C . TRP A 1 83 ? 8.122 -9.649 -21.501 1.00 91.00 83 TRP A C 1
ATOM 601 O O . TRP A 1 83 ? 7.931 -10.446 -20.580 1.00 91.00 83 TRP A O 1
ATOM 611 N N . SER A 1 84 ? 9.341 -9.373 -21.970 1.00 88.44 84 SER A N 1
ATOM 612 C CA . SER A 1 84 ? 10.537 -9.812 -21.252 1.00 88.44 84 SER A CA 1
ATOM 613 C C . SER A 1 84 ? 10.669 -9.050 -19.920 1.00 88.44 84 SER A C 1
ATOM 615 O O . SER A 1 84 ? 10.145 -7.935 -19.797 1.00 88.44 84 SER A O 1
ATOM 617 N N . PRO A 1 85 ? 11.404 -9.581 -18.924 1.00 85.69 85 PRO A N 1
ATOM 618 C CA . PRO A 1 85 ? 11.626 -8.887 -17.652 1.00 85.69 85 PRO A CA 1
ATOM 619 C C . PRO A 1 85 ? 12.128 -7.443 -17.838 1.00 85.69 85 PRO A C 1
ATOM 621 O O . PRO A 1 85 ? 11.651 -6.513 -17.187 1.00 85.69 85 PRO A O 1
ATOM 624 N N . GLN A 1 86 ? 13.027 -7.221 -18.801 1.00 86.50 86 GLN A N 1
ATOM 625 C CA . GLN A 1 86 ? 13.575 -5.896 -19.100 1.00 86.50 86 GLN A CA 1
ATOM 626 C C . GLN A 1 86 ? 12.500 -4.938 -19.632 1.00 86.50 86 GLN A C 1
ATOM 628 O O . GLN A 1 86 ? 12.444 -3.786 -19.201 1.00 86.50 86 GLN A O 1
ATOM 633 N N . GLN A 1 87 ? 11.620 -5.412 -20.519 1.00 87.12 87 GLN A N 1
ATOM 634 C CA . GLN A 1 87 ? 10.527 -4.611 -21.080 1.00 87.12 87 GLN A CA 1
ATOM 635 C C . GLN A 1 87 ? 9.454 -4.288 -20.038 1.00 87.12 87 GLN A C 1
ATOM 637 O O . GLN A 1 87 ? 8.931 -3.175 -20.022 1.00 87.12 87 GLN A O 1
ATOM 642 N N . ALA A 1 88 ? 9.167 -5.228 -19.136 1.00 86.75 88 ALA A N 1
ATOM 643 C CA . ALA A 1 88 ? 8.189 -5.045 -18.070 1.00 86.75 88 ALA A CA 1
ATOM 644 C C . ALA A 1 88 ? 8.653 -4.035 -17.002 1.00 86.75 88 ALA A C 1
ATOM 646 O O . ALA A 1 88 ? 7.817 -3.404 -16.361 1.00 86.75 88 ALA A O 1
ATOM 647 N N . SER A 1 89 ? 9.965 -3.832 -16.831 1.00 83.56 89 SER A N 1
ATOM 648 C CA . SER A 1 89 ? 10.532 -3.020 -15.738 1.00 83.56 89 SER A CA 1
ATOM 649 C C . SER A 1 89 ? 10.016 -1.591 -15.666 1.00 83.56 89 SER A C 1
ATOM 651 O O . SER A 1 89 ? 9.685 -1.101 -14.593 1.00 83.56 89 SER A O 1
ATOM 653 N N . VAL A 1 90 ? 9.889 -0.910 -16.797 1.00 83.75 90 VAL A N 1
ATOM 654 C CA . VAL A 1 90 ? 9.412 0.473 -16.802 1.00 83.75 90 VAL A CA 1
ATOM 655 C C . VAL A 1 90 ? 7.912 0.561 -16.499 1.00 83.75 90 VAL A C 1
ATOM 657 O O . VAL A 1 90 ? 7.563 1.241 -15.530 1.00 83.75 90 VAL A O 1
ATOM 660 N N . PRO A 1 91 ? 7.009 -0.092 -17.259 1.00 85.44 91 PRO A N 1
ATOM 661 C CA . PRO A 1 91 ? 5.572 0.034 -17.025 1.00 85.44 91 PRO A CA 1
ATOM 662 C C . PRO A 1 91 ? 5.149 -0.539 -15.668 1.00 85.44 91 PRO A C 1
ATOM 664 O O . PRO A 1 91 ? 4.381 0.105 -14.957 1.00 85.44 91 PRO A O 1
ATOM 667 N N . VAL A 1 92 ? 5.693 -1.689 -15.259 1.00 86.62 92 VAL A N 1
ATOM 668 C CA . VAL A 1 92 ? 5.319 -2.347 -13.998 1.00 86.62 92 VAL A CA 1
ATOM 669 C C . VAL A 1 92 ? 5.734 -1.505 -12.797 1.00 86.62 92 VAL A C 1
ATOM 671 O O . VAL A 1 92 ? 4.894 -1.212 -11.948 1.00 86.62 92 VAL A O 1
ATOM 674 N N . SER A 1 93 ? 6.985 -1.039 -12.738 1.00 84.19 93 SER A N 1
ATOM 675 C CA . SER A 1 93 ? 7.455 -0.227 -11.607 1.00 84.19 93 SER A CA 1
ATOM 676 C C . SER A 1 93 ? 6.728 1.115 -11.530 1.00 84.19 93 SER A C 1
ATOM 678 O O . SER A 1 93 ? 6.407 1.588 -10.441 1.00 84.19 93 SER A O 1
ATOM 680 N N . SER A 1 94 ? 6.386 1.697 -12.681 1.00 82.00 94 SER A N 1
ATOM 681 C CA . SER A 1 94 ? 5.565 2.910 -12.756 1.00 82.00 94 SER A CA 1
ATOM 682 C C . SER A 1 94 ? 4.173 2.700 -12.155 1.00 82.00 94 SER A C 1
ATOM 684 O O . SER A 1 94 ? 3.686 3.525 -11.380 1.00 82.00 94 SER A O 1
ATOM 686 N N . THR A 1 95 ? 3.536 1.576 -12.483 1.00 86.62 95 THR A N 1
ATOM 687 C CA . THR A 1 95 ? 2.212 1.217 -11.969 1.00 86.62 95 THR A CA 1
ATOM 688 C C . THR A 1 95 ? 2.249 0.865 -10.482 1.00 86.62 95 THR A C 1
ATOM 690 O O . THR A 1 95 ? 1.340 1.266 -9.758 1.00 86.62 95 THR A O 1
ATOM 693 N N . ILE A 1 96 ? 3.302 0.195 -9.998 1.00 86.69 96 ILE A N 1
ATOM 694 C CA . ILE A 1 96 ? 3.502 -0.088 -8.565 1.00 86.69 96 ILE A CA 1
ATOM 695 C C . ILE A 1 96 ? 3.635 1.213 -7.765 1.00 86.69 96 ILE A C 1
ATOM 697 O O . ILE A 1 96 ? 2.968 1.358 -6.744 1.00 86.69 96 ILE A O 1
ATOM 701 N N . LEU A 1 97 ? 4.413 2.186 -8.251 1.00 83.62 97 LEU A N 1
ATOM 702 C CA . LEU A 1 97 ? 4.532 3.498 -7.600 1.00 83.62 97 LEU A CA 1
ATOM 703 C C . LEU A 1 97 ? 3.186 4.234 -7.539 1.00 83.62 97 LEU A C 1
ATOM 705 O O . LEU A 1 97 ? 2.827 4.801 -6.509 1.00 83.62 97 LEU A O 1
ATOM 709 N N . GLY A 1 98 ? 2.411 4.198 -8.627 1.00 83.62 98 GLY A N 1
ATOM 710 C CA . GLY A 1 98 ? 1.060 4.767 -8.636 1.00 83.62 98 GLY A CA 1
ATOM 711 C C . GLY A 1 98 ? 0.115 4.068 -7.653 1.00 83.62 98 GLY A C 1
ATOM 712 O O . GLY A 1 98 ? -0.689 4.722 -6.989 1.00 83.62 98 GLY A O 1
ATOM 713 N N . TYR A 1 99 ? 0.231 2.746 -7.527 1.00 87.31 99 TYR A N 1
ATOM 714 C CA . TYR A 1 99 ? -0.540 1.956 -6.572 1.00 87.31 99 TYR A CA 1
ATOM 715 C C . TYR A 1 99 ? -0.170 2.278 -5.122 1.00 87.31 99 TYR A C 1
ATOM 717 O O . TYR A 1 99 ? -1.068 2.511 -4.313 1.00 87.31 99 TYR A O 1
ATOM 725 N N . GLU A 1 100 ? 1.122 2.356 -4.794 1.00 87.31 100 GLU A N 1
ATOM 726 C CA . GLU A 1 100 ? 1.600 2.757 -3.466 1.00 87.31 100 GLU A CA 1
ATOM 727 C C . GLU A 1 100 ? 1.031 4.123 -3.066 1.00 87.31 100 GLU A C 1
ATOM 729 O O . GLU A 1 100 ? 0.449 4.269 -1.991 1.00 87.31 100 GLU A O 1
ATOM 734 N N . LEU A 1 101 ? 1.102 5.095 -3.974 1.00 84.44 101 LEU A N 1
ATOM 735 C CA . LEU A 1 101 ? 0.620 6.455 -3.749 1.00 84.44 101 LEU A CA 1
ATOM 736 C C . LEU A 1 101 ? -0.878 6.521 -3.411 1.00 84.44 101 LEU A C 1
ATOM 738 O O . LEU A 1 101 ? -1.289 7.325 -2.573 1.00 84.44 101 LEU A O 1
ATOM 742 N N . ALA A 1 102 ? -1.692 5.665 -4.031 1.00 85.44 102 ALA A N 1
ATOM 743 C CA . ALA A 1 102 ? -3.125 5.585 -3.759 1.00 85.44 102 ALA A CA 1
ATOM 744 C C . ALA A 1 102 ? -3.445 4.771 -2.493 1.00 85.44 102 ALA A C 1
ATOM 746 O O . ALA A 1 102 ? -4.349 5.128 -1.731 1.00 85.44 102 ALA A O 1
ATOM 747 N N . MET A 1 103 ? -2.720 3.676 -2.260 1.00 87.75 103 MET A N 1
ATOM 748 C CA . MET A 1 103 ? -3.071 2.693 -1.232 1.00 87.75 103 MET A CA 1
ATOM 749 C C . MET A 1 103 ? -2.457 2.976 0.130 1.00 87.75 103 MET A C 1
ATOM 751 O O . MET A 1 103 ? -3.054 2.589 1.132 1.00 87.75 103 MET A O 1
ATOM 755 N N . VAL A 1 104 ? -1.324 3.675 0.212 1.00 86.44 104 VAL A N 1
ATOM 756 C CA . VAL A 1 104 ? -0.734 4.064 1.501 1.00 86.44 104 VAL A CA 1
ATOM 757 C C . VAL A 1 104 ? -1.696 4.942 2.315 1.00 86.44 104 VAL A C 1
ATOM 759 O O . VAL A 1 104 ? -1.964 4.585 3.464 1.00 86.44 104 VAL A O 1
ATOM 762 N N . PRO A 1 105 ? -2.311 6.015 1.770 1.00 84.00 105 PRO A N 1
ATOM 763 C CA . PRO A 1 105 ? -3.316 6.788 2.504 1.00 84.00 105 PRO A CA 1
ATOM 764 C C . PRO A 1 105 ? -4.501 5.936 2.975 1.00 84.00 105 PRO A C 1
ATOM 766 O O . PRO A 1 105 ? -4.956 6.082 4.111 1.00 84.00 105 PRO A O 1
ATOM 769 N N . LEU A 1 106 ? -4.980 5.020 2.126 1.00 86.31 106 LEU A N 1
ATOM 770 C CA . LEU A 1 106 ? -6.093 4.127 2.452 1.00 86.31 106 LEU A CA 1
ATOM 771 C C . LEU A 1 106 ? -5.723 3.137 3.566 1.00 86.31 106 LEU A C 1
ATOM 773 O O . LEU A 1 106 ? -6.507 2.932 4.492 1.00 86.31 106 LEU A O 1
ATOM 777 N N . GLY A 1 107 ? -4.527 2.556 3.507 1.00 86.75 107 GLY A N 1
ATOM 778 C CA . GLY A 1 107 ? -4.023 1.626 4.512 1.00 86.75 107 GLY A CA 1
ATOM 779 C C . GLY A 1 107 ? -3.726 2.306 5.846 1.00 86.75 107 GLY A C 1
ATOM 780 O O . GLY A 1 107 ? -4.052 1.751 6.891 1.00 86.75 107 GLY A O 1
ATOM 781 N N . LEU A 1 108 ? -3.196 3.535 5.838 1.00 85.44 108 LEU A N 1
ATOM 782 C CA . LEU A 1 108 ? -3.035 4.346 7.052 1.00 85.44 108 LEU A CA 1
ATOM 783 C C . LEU A 1 108 ? -4.388 4.685 7.681 1.00 85.44 108 LEU A C 1
ATOM 785 O O . LEU A 1 108 ? -4.549 4.579 8.895 1.00 85.44 108 LEU A O 1
ATOM 789 N N . TYR A 1 109 ? -5.380 5.032 6.860 1.00 84.19 109 TYR A N 1
ATOM 790 C CA . TYR A 1 109 ? -6.748 5.262 7.316 1.00 84.19 109 TYR A CA 1
ATOM 791 C C . TYR A 1 109 ? -7.375 3.995 7.925 1.00 84.19 109 TYR A C 1
ATOM 793 O O . TYR A 1 109 ? -7.949 4.050 9.016 1.00 84.19 109 TYR A O 1
ATOM 801 N N . ALA A 1 110 ? -7.219 2.843 7.267 1.00 85.62 110 ALA A N 1
ATOM 802 C CA . ALA A 1 110 ? -7.680 1.549 7.766 1.00 85.62 110 ALA A CA 1
ATOM 803 C C . ALA A 1 110 ? -6.980 1.157 9.080 1.00 85.62 110 ALA A C 1
ATOM 805 O O . ALA A 1 110 ? -7.636 0.730 10.036 1.00 85.62 110 ALA A O 1
ATOM 806 N N . LEU A 1 111 ? -5.660 1.355 9.161 1.00 85.88 111 LEU A N 1
ATOM 807 C CA . LEU A 1 111 ? -4.865 1.107 10.363 1.00 85.88 111 LEU A CA 1
ATOM 808 C C . LEU A 1 111 ? -5.315 2.012 11.510 1.00 85.88 111 LEU A C 1
ATOM 810 O O . LEU A 1 111 ? -5.545 1.513 12.607 1.00 85.88 111 LEU A O 1
ATOM 814 N N . TYR A 1 112 ? -5.508 3.308 11.257 1.00 84.19 112 TYR A N 1
ATOM 815 C CA . TYR A 1 112 ? -6.007 4.256 12.252 1.00 84.19 112 TYR A CA 1
ATOM 816 C C . TYR A 1 112 ? -7.366 3.824 12.804 1.00 84.19 112 TYR A C 1
ATOM 818 O O . TYR A 1 112 ? -7.538 3.745 14.015 1.00 84.19 112 TYR A O 1
ATOM 826 N N . HIS A 1 113 ? -8.317 3.472 11.935 1.00 80.81 113 HIS A N 1
ATOM 827 C CA . HIS A 1 113 ? -9.642 3.022 12.367 1.00 80.81 113 HIS A CA 1
ATOM 828 C C . HIS A 1 113 ? -9.633 1.693 13.124 1.00 80.81 113 HIS A C 1
ATOM 830 O O . HIS A 1 113 ? -10.536 1.436 13.918 1.00 80.81 113 HIS A O 1
ATOM 836 N N . THR A 1 114 ? -8.634 0.852 12.872 1.00 82.25 114 THR A N 1
ATOM 837 C CA . THR A 1 114 ? -8.489 -0.441 13.544 1.00 82.25 114 THR A CA 1
ATOM 838 C C . THR A 1 114 ? -7.777 -0.298 14.888 1.00 82.25 114 THR A C 1
ATOM 840 O O . THR A 1 114 ? -8.157 -0.953 15.856 1.00 82.25 114 THR A O 1
ATOM 843 N N . ALA A 1 115 ? -6.751 0.551 14.955 1.00 81.31 115 ALA A N 1
ATOM 844 C CA . ALA A 1 115 ? -5.919 0.752 16.136 1.00 81.31 115 ALA A CA 1
ATOM 845 C C . ALA A 1 115 ? -6.517 1.758 17.132 1.00 81.31 115 ALA A C 1
ATOM 847 O O . ALA A 1 115 ? -6.277 1.634 18.334 1.00 81.31 115 ALA A O 1
ATOM 848 N N . ALA A 1 116 ? -7.312 2.724 16.664 1.00 74.88 116 ALA A N 1
ATOM 849 C CA . ALA A 1 116 ? -8.048 3.624 17.536 1.00 74.88 116 ALA A CA 1
ATOM 850 C C . ALA A 1 116 ? -9.123 2.827 18.301 1.00 74.88 116 ALA A C 1
ATOM 852 O O . ALA A 1 116 ? -9.955 2.163 17.672 1.00 74.88 116 ALA A O 1
ATOM 853 N N . PRO A 1 117 ? -9.144 2.865 19.649 1.00 60.91 117 PRO A N 1
ATOM 854 C CA . PRO A 1 117 ? -10.209 2.238 20.417 1.00 60.91 117 PRO A CA 1
ATOM 855 C C . PRO A 1 117 ? -11.543 2.794 19.931 1.00 60.91 117 PRO A C 1
ATOM 857 O O . PRO A 1 117 ? -11.692 4.010 19.826 1.00 60.91 117 PRO A O 1
ATOM 860 N N . ALA A 1 118 ? -12.489 1.902 19.612 1.00 60.88 118 ALA A N 1
ATOM 861 C CA . ALA A 1 118 ? -13.818 2.270 19.143 1.00 60.88 118 ALA A CA 1
ATOM 862 C C . ALA A 1 118 ? -14.398 3.330 20.085 1.00 60.88 118 ALA A C 1
ATOM 864 O O . ALA A 1 118 ? -14.848 3.013 21.191 1.00 60.88 118 ALA A O 1
ATOM 865 N N . ALA A 1 119 ? -14.338 4.599 19.668 1.00 55.31 119 ALA A N 1
ATOM 866 C CA . ALA A 1 119 ? -15.011 5.667 20.374 1.00 55.31 119 ALA A CA 1
ATOM 867 C C . ALA A 1 119 ? -16.462 5.208 20.521 1.00 55.31 119 ALA A C 1
ATOM 869 O O . ALA A 1 119 ? -17.025 4.668 19.562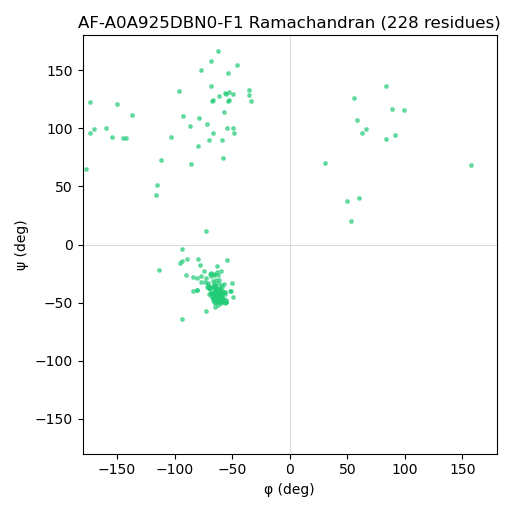 1.00 55.31 119 ALA A O 1
ATOM 870 N N . LYS A 1 120 ? -17.004 5.311 21.746 1.00 51.56 120 LYS A N 1
ATOM 871 C CA . LYS A 1 120 ? -18.348 4.835 22.111 1.00 51.56 120 LYS A CA 1
ATOM 872 C C . LYS A 1 120 ? -19.300 5.043 20.933 1.00 51.56 120 LYS A C 1
ATOM 874 O O . LYS A 1 120 ? -19.257 6.138 20.372 1.00 51.56 120 LYS A O 1
ATOM 879 N N . PRO A 1 121 ? -20.118 4.040 20.561 1.00 45.34 121 PRO A N 1
ATOM 880 C CA . PRO A 1 121 ? -20.972 4.119 19.387 1.00 45.34 121 PRO A CA 1
ATOM 881 C C . PRO A 1 121 ? -21.826 5.379 19.495 1.00 45.34 121 PRO A C 1
ATOM 883 O O . PRO A 1 121 ? -22.806 5.419 20.235 1.00 45.34 121 PRO A O 1
ATOM 886 N N . LEU A 1 122 ? -21.418 6.433 18.788 1.00 52.66 122 LEU A N 1
ATOM 887 C CA . LEU A 1 122 ? -22.271 7.567 18.507 1.00 52.66 122 LEU A CA 1
ATOM 888 C C . LEU A 1 122 ? -23.337 6.972 17.600 1.00 52.66 122 LEU A C 1
ATOM 890 O O . LEU A 1 122 ? -23.079 6.725 16.423 1.00 52.66 122 LEU A O 1
ATOM 894 N N . LEU A 1 123 ? -24.461 6.589 18.206 1.00 44.38 123 LEU A N 1
ATOM 895 C CA . LEU A 1 123 ? -25.618 6.005 17.549 1.00 44.38 123 LEU A CA 1
ATOM 896 C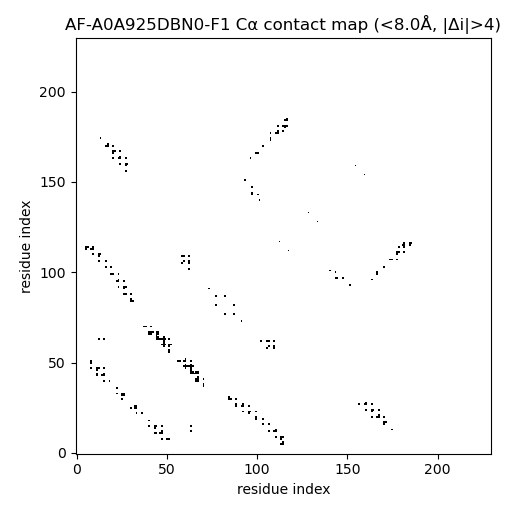 C . LEU A 1 123 ? -25.796 6.598 16.140 1.00 44.38 123 LEU A C 1
ATOM 898 O O . LEU A 1 123 ? -25.953 7.805 15.977 1.00 44.38 123 LEU A O 1
ATOM 902 N N . GLN A 1 124 ? -25.812 5.716 15.141 1.00 44.66 124 GLN A N 1
ATOM 903 C CA . GLN A 1 124 ? -26.593 5.899 13.918 1.00 44.66 124 GLN A CA 1
ATOM 904 C C . GLN A 1 124 ? -26.297 7.136 13.057 1.00 44.66 124 GLN A C 1
ATOM 906 O O . GLN A 1 124 ? -27.223 7.694 12.471 1.00 44.66 124 GLN A O 1
ATOM 911 N N . ARG A 1 125 ? -25.038 7.547 12.864 1.00 46.44 125 ARG A N 1
ATOM 912 C CA . ARG A 1 125 ? -24.761 8.297 11.629 1.00 46.44 125 ARG A CA 1
ATOM 913 C C . ARG A 1 125 ? -24.639 7.297 10.478 1.00 46.44 125 ARG A C 1
ATOM 915 O O . ARG A 1 125 ? -23.672 6.531 10.478 1.00 46.44 125 ARG A O 1
ATOM 922 N N . PRO A 1 126 ? -25.611 7.242 9.538 1.00 45.94 126 PRO A N 1
ATOM 923 C CA . PRO A 1 126 ? -25.445 6.454 8.327 1.00 45.94 126 PRO A CA 1
ATOM 924 C C . PRO A 1 126 ? -24.142 6.889 7.669 1.00 45.94 126 PRO A C 1
ATOM 926 O O . PRO A 1 126 ? -23.722 8.036 7.813 1.00 45.94 126 PRO A O 1
ATOM 929 N N . TRP A 1 127 ? -23.493 5.938 7.013 1.00 44.31 127 TRP A N 1
ATOM 930 C CA . TRP A 1 127 ? -22.175 6.033 6.399 1.00 44.31 127 TRP A CA 1
ATOM 931 C C . TRP A 1 127 ? -22.129 7.159 5.341 1.00 44.31 127 TRP A C 1
ATOM 933 O O . TRP A 1 127 ? -22.182 6.921 4.141 1.00 44.31 127 TRP A O 1
ATOM 943 N N . GLN A 1 128 ? -22.091 8.413 5.786 1.00 46.53 128 GLN A N 1
ATOM 944 C CA . GLN A 1 128 ? -21.917 9.602 4.970 1.00 46.53 128 GLN A CA 1
ATOM 945 C C . GLN A 1 128 ? -20.477 10.046 5.165 1.00 46.53 128 GLN A C 1
ATOM 947 O O . GLN A 1 128 ? -20.150 10.811 6.075 1.00 46.53 128 GLN A O 1
ATOM 952 N N . PHE A 1 129 ? -19.603 9.577 4.275 1.00 51.06 129 PHE A N 1
ATOM 953 C CA . PHE A 1 129 ? -18.431 10.377 3.963 1.00 51.06 129 PHE A CA 1
ATOM 954 C C . PHE A 1 129 ? -18.948 11.750 3.555 1.00 51.06 129 PHE A C 1
ATOM 956 O O . PHE A 1 129 ? -19.793 11.867 2.667 1.00 51.06 129 PHE A O 1
ATOM 963 N N . ASN A 1 130 ? -18.486 12.789 4.246 1.00 57.75 130 ASN A N 1
ATOM 964 C CA . ASN A 1 130 ? -18.789 14.148 3.842 1.00 57.75 130 ASN A CA 1
ATOM 965 C C . ASN A 1 130 ? -18.381 14.261 2.364 1.00 57.75 130 ASN A C 1
ATOM 967 O O . ASN A 1 130 ? -17.243 13.922 2.036 1.00 57.75 130 ASN A O 1
ATOM 971 N N . LEU A 1 131 ? -19.294 14.666 1.471 1.0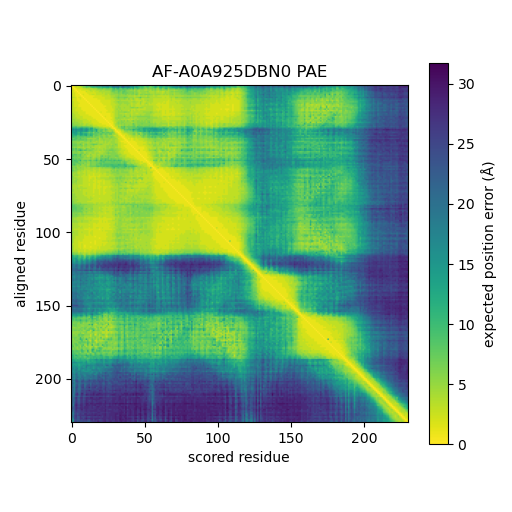0 64.12 131 LEU A N 1
ATOM 972 C CA . LEU A 1 131 ? -19.034 14.743 0.022 1.00 64.12 131 LEU A CA 1
ATOM 973 C C . LEU A 1 131 ? -17.734 15.509 -0.256 1.00 64.12 131 LEU A C 1
ATOM 975 O O . LEU A 1 131 ? -16.961 15.133 -1.129 1.00 64.12 131 LEU A O 1
ATOM 979 N N . ARG A 1 132 ? -17.431 16.506 0.586 1.00 57.03 132 ARG A N 1
ATOM 980 C CA . ARG A 1 132 ? -16.143 17.209 0.610 1.00 57.03 132 ARG A CA 1
ATOM 981 C C . ARG A 1 132 ? -14.940 16.285 0.797 1.00 57.03 132 ARG A C 1
ATOM 983 O O . ARG A 1 132 ? -13.998 16.391 0.030 1.00 57.03 132 ARG A O 1
ATOM 990 N N . SER A 1 133 ? -14.951 15.393 1.784 1.00 54.97 133 SER A N 1
ATOM 991 C CA . SER A 1 133 ? -13.847 14.457 2.030 1.00 54.97 133 SER A CA 1
ATOM 992 C C . SER A 1 133 ? -13.666 13.478 0.873 1.00 54.97 133 SER A C 1
ATOM 994 O O . SER A 1 133 ? -12.533 13.230 0.480 1.00 54.97 133 SER A O 1
ATOM 996 N N . LEU A 1 134 ? -14.759 12.975 0.290 1.00 66.00 134 LEU A N 1
ATOM 997 C CA . LEU A 1 134 ? -14.698 12.088 -0.874 1.00 66.00 134 LEU A CA 1
ATOM 998 C C . LEU A 1 134 ? -14.128 12.811 -2.104 1.00 66.00 134 LEU A C 1
ATOM 1000 O O . LEU A 1 134 ? -13.227 12.289 -2.756 1.00 66.00 134 LEU A O 1
ATOM 1004 N N . PHE A 1 135 ? -14.575 14.040 -2.375 1.00 63.56 135 PHE A N 1
ATOM 1005 C CA . PHE A 1 135 ? -14.020 14.855 -3.457 1.00 63.56 135 PHE A CA 1
ATOM 1006 C C . PHE A 1 135 ? -12.561 15.231 -3.226 1.00 63.56 135 PHE A C 1
ATOM 1008 O O . PHE A 1 135 ? -11.790 15.194 -4.175 1.00 63.56 135 PHE A O 1
ATOM 1015 N N . ILE A 1 136 ? -12.160 15.545 -1.992 1.00 62.16 136 ILE A N 1
ATOM 1016 C CA . ILE A 1 136 ? -10.755 15.819 -1.664 1.00 62.16 136 ILE A CA 1
ATOM 1017 C C . ILE A 1 136 ? -9.903 14.579 -1.940 1.00 62.16 136 ILE A C 1
ATOM 1019 O O . ILE A 1 136 ? -8.840 14.697 -2.539 1.00 62.16 136 ILE A O 1
ATOM 1023 N N . LEU A 1 137 ? -10.380 13.389 -1.574 1.00 62.22 137 LEU A N 1
ATOM 1024 C CA . LEU A 1 137 ? -9.649 12.143 -1.798 1.00 62.22 137 LEU A CA 1
ATOM 1025 C C . LEU A 1 137 ? -9.527 11.825 -3.297 1.00 62.22 137 LEU A C 1
ATOM 1027 O O . LEU A 1 137 ? -8.428 11.556 -3.776 1.00 62.22 137 LEU A O 1
ATOM 1031 N N . ILE A 1 138 ? -10.623 11.945 -4.056 1.00 62.72 138 ILE A N 1
ATOM 1032 C CA . ILE A 1 138 ? -10.633 11.759 -5.519 1.00 62.72 138 ILE A CA 1
ATOM 1033 C C . ILE A 1 138 ? -9.764 12.807 -6.220 1.00 62.72 138 ILE A C 1
ATOM 1035 O O . ILE A 1 138 ? -9.062 12.486 -7.178 1.00 62.72 138 ILE A O 1
ATOM 1039 N N . PHE A 1 139 ? -9.788 14.052 -5.747 1.00 62.62 139 PHE A N 1
ATOM 1040 C CA . PHE A 1 139 ? -8.980 15.136 -6.290 1.00 62.62 139 PHE A CA 1
ATOM 1041 C C . PHE A 1 139 ? -7.496 14.891 -6.039 1.00 62.62 139 PHE A C 1
ATOM 1043 O O . PHE A 1 139 ? -6.721 14.957 -6.986 1.00 62.62 139 PHE A O 1
ATOM 1050 N N . ILE A 1 140 ? -7.107 14.529 -4.811 1.00 58.81 140 ILE A N 1
ATOM 1051 C CA . ILE A 1 140 ? -5.724 14.172 -4.474 1.00 58.81 140 ILE A CA 1
ATOM 1052 C C . ILE A 1 140 ? -5.269 12.983 -5.320 1.00 58.81 140 ILE A C 1
ATOM 1054 O O . ILE A 1 140 ? -4.202 13.070 -5.924 1.00 58.81 140 ILE A O 1
ATOM 1058 N N . ALA A 1 141 ? -6.082 11.927 -5.428 1.00 53.84 141 ALA A N 1
ATOM 1059 C CA . ALA A 1 141 ? -5.790 10.754 -6.255 1.00 53.84 141 ALA A CA 1
ATOM 1060 C C . ALA A 1 141 ? -5.632 11.118 -7.743 1.00 53.84 141 ALA A C 1
ATOM 1062 O O . ALA A 1 141 ? -4.703 10.662 -8.404 1.00 53.84 141 ALA A O 1
ATOM 1063 N N . SER A 1 142 ? -6.493 11.990 -8.272 1.00 57.16 142 SER A N 1
ATOM 1064 C CA . SER A 1 142 ? -6.425 12.450 -9.666 1.00 57.16 142 SER A CA 1
ATOM 1065 C C . SER A 1 142 ? -5.221 13.357 -9.922 1.00 57.16 142 SER A C 1
ATOM 1067 O O . SER A 1 142 ? -4.596 13.251 -10.973 1.00 57.16 142 SER A O 1
ATOM 1069 N N . LEU A 1 143 ? -4.857 14.217 -8.966 1.00 53.88 143 LEU A N 1
ATOM 1070 C CA . LEU A 1 143 ? -3.657 15.057 -9.030 1.00 53.88 143 LEU A CA 1
ATOM 1071 C C . LEU A 1 143 ? -2.390 14.215 -8.993 1.00 53.88 143 LEU A C 1
ATOM 1073 O O . LEU A 1 143 ? -1.465 14.473 -9.754 1.00 53.88 143 LEU A O 1
ATOM 1077 N N . THR A 1 144 ? -2.361 13.191 -8.144 1.00 55.28 144 THR A N 1
ATOM 1078 C CA . THR A 1 144 ? -1.225 12.272 -8.061 1.00 55.28 144 THR A CA 1
ATOM 1079 C C . THR A 1 144 ? -1.102 11.415 -9.317 1.00 55.28 144 THR A C 1
ATOM 1081 O O . THR A 1 144 ? -0.012 11.340 -9.879 1.00 55.28 144 THR A O 1
ATOM 1084 N N . LEU A 1 145 ? -2.204 10.869 -9.840 1.00 52.94 145 LEU A N 1
ATOM 1085 C CA . LEU A 1 145 ? -2.227 10.167 -11.133 1.00 52.94 145 LEU A CA 1
ATOM 1086 C C . LEU A 1 145 ? -1.836 11.085 -12.306 1.00 52.94 145 LEU A C 1
ATOM 1088 O O . LEU A 1 145 ? -1.075 10.683 -13.188 1.00 52.94 145 LEU A O 1
ATOM 1092 N N . GLY A 1 146 ? -2.323 12.327 -12.309 1.00 56.91 146 GLY A N 1
ATOM 1093 C CA . GLY A 1 146 ? -2.026 13.329 -13.332 1.00 56.91 146 GLY A CA 1
ATOM 1094 C C . GLY A 1 146 ? -0.572 13.801 -13.305 1.00 56.91 146 GLY A C 1
ATOM 1095 O O . GLY A 1 146 ? 0.051 13.904 -14.359 1.00 56.91 146 GLY A O 1
ATOM 1096 N N . ALA A 1 147 ? -0.010 14.025 -12.115 1.00 51.28 147 ALA A N 1
ATOM 1097 C CA . ALA A 1 147 ? 1.382 14.434 -11.925 1.00 51.28 147 ALA A CA 1
ATOM 1098 C C . ALA A 1 147 ? 2.370 13.285 -12.171 1.00 51.28 147 ALA A C 1
ATOM 1100 O O . ALA A 1 147 ? 3.464 13.519 -12.683 1.00 51.28 147 ALA A O 1
ATOM 1101 N N . ALA A 1 148 ? 1.983 12.040 -11.876 1.00 51.34 148 ALA A N 1
ATOM 1102 C CA . ALA A 1 148 ? 2.813 10.872 -12.155 1.00 51.34 148 ALA A CA 1
ATOM 1103 C C . ALA A 1 148 ? 2.997 10.649 -13.667 1.00 51.34 148 ALA A C 1
ATOM 1105 O O . ALA A 1 148 ? 4.085 10.289 -14.111 1.00 51.34 148 ALA A O 1
ATOM 1106 N N . ARG A 1 149 ? 1.971 10.914 -14.485 1.00 55.09 149 ARG A N 1
ATOM 1107 C CA . ARG A 1 149 ? 1.973 10.602 -15.924 1.00 55.09 149 ARG A CA 1
ATOM 1108 C C . ARG A 1 149 ? 3.153 11.198 -16.729 1.00 55.09 149 ARG A C 1
ATOM 1110 O O . ARG A 1 149 ? 3.780 10.430 -17.456 1.00 55.09 149 ARG A O 1
ATOM 1117 N N . PRO A 1 150 ? 3.501 12.497 -16.635 1.00 54.59 150 PRO A N 1
ATOM 1118 C CA . PRO A 1 150 ? 4.657 13.053 -17.351 1.00 54.59 150 PRO A CA 1
ATOM 1119 C C . PRO A 1 150 ? 6.005 12.698 -16.702 1.00 54.59 150 PRO A C 1
ATOM 1121 O O . PRO A 1 150 ? 7.021 12.609 -17.395 1.00 54.59 150 PRO A O 1
ATOM 1124 N N . PHE A 1 151 ? 6.021 12.454 -15.385 1.00 55.28 151 PHE A N 1
ATOM 1125 C CA . PHE A 1 151 ? 7.234 12.059 -14.665 1.00 55.28 151 PHE A CA 1
ATOM 1126 C C . PHE A 1 151 ? 7.684 10.647 -15.075 1.00 55.28 151 PHE A C 1
ATOM 1128 O O . PHE A 1 151 ? 8.857 10.411 -15.360 1.00 55.28 151 PHE A O 1
ATOM 1135 N N . LEU A 1 152 ? 6.753 9.709 -15.221 1.00 54.16 152 LEU A N 1
ATOM 1136 C CA . LEU A 1 152 ? 7.071 8.308 -15.513 1.00 54.16 152 LEU A CA 1
ATOM 1137 C C . LEU A 1 152 ? 7.766 8.081 -16.869 1.00 54.16 152 LEU A C 1
ATOM 1139 O O . LEU A 1 152 ? 8.486 7.095 -17.019 1.00 54.16 152 LEU A O 1
ATOM 1143 N N . HIS A 1 153 ? 7.604 8.993 -17.833 1.00 58.94 153 HIS A N 1
ATOM 1144 C CA . HIS A 1 153 ? 8.159 8.834 -19.182 1.00 58.94 153 HIS A CA 1
ATOM 1145 C C . HIS A 1 153 ? 9.542 9.477 -19.383 1.00 58.94 153 HIS A C 1
ATOM 1147 O O . HIS A 1 153 ? 10.205 9.193 -20.380 1.00 58.94 153 HIS A O 1
ATOM 1153 N N . THR A 1 154 ? 9.976 10.339 -18.456 1.00 60.38 154 THR A N 1
ATOM 1154 C CA . THR A 1 154 ? 11.128 11.238 -18.674 1.00 60.38 154 THR A CA 1
ATOM 1155 C C . THR A 1 154 ? 12.324 10.910 -17.777 1.00 60.38 154 THR A C 1
ATOM 1157 O O . THR A 1 154 ? 13.459 11.249 -18.105 1.00 60.38 154 THR A O 1
ATOM 1160 N N . PHE A 1 155 ? 12.107 10.232 -16.646 1.00 64.50 155 PHE A N 1
ATOM 1161 C CA . PHE A 1 155 ? 13.154 10.030 -15.646 1.00 64.50 155 PHE A CA 1
ATOM 1162 C C . PHE A 1 155 ? 13.877 8.682 -15.785 1.00 64.50 155 PHE A C 1
ATOM 1164 O O . PHE A 1 155 ? 13.260 7.621 -15.887 1.00 64.50 155 PHE A O 1
ATOM 1171 N N . GLY A 1 156 ? 15.214 8.736 -15.760 1.00 71.94 156 GLY A N 1
ATOM 1172 C CA . GLY A 1 156 ? 16.088 7.560 -15.761 1.00 71.94 156 GLY A CA 1
ATOM 1173 C C . GLY A 1 156 ? 15.898 6.665 -14.528 1.00 71.94 156 GLY A C 1
ATOM 1174 O O . GLY A 1 156 ? 15.289 7.061 -13.531 1.00 71.94 156 GLY A O 1
ATOM 1175 N N . SER A 1 157 ? 16.445 5.448 -14.586 1.00 72.00 157 SER A N 1
ATOM 1176 C CA . SER A 1 157 ? 16.319 4.422 -13.535 1.00 72.00 157 SER A CA 1
ATOM 1177 C C . SER A 1 157 ? 16.691 4.926 -12.136 1.00 72.00 157 SER A C 1
ATOM 1179 O O . SER A 1 157 ? 15.966 4.640 -11.184 1.00 72.00 157 SER A O 1
ATOM 1181 N N . SER A 1 158 ? 17.742 5.743 -12.014 1.00 77.38 158 SER A N 1
ATOM 1182 C CA . SER A 1 158 ? 18.209 6.281 -10.729 1.00 77.38 158 SER A CA 1
ATOM 1183 C C . SER A 1 158 ? 17.159 7.138 -10.015 1.00 77.38 158 SER A C 1
ATOM 1185 O O . SER A 1 158 ? 16.992 7.030 -8.805 1.00 77.38 158 SER A O 1
ATOM 1187 N N . ILE A 1 159 ? 16.401 7.962 -10.745 1.00 77.44 159 ILE A N 1
ATOM 1188 C CA . ILE A 1 159 ? 15.405 8.867 -10.145 1.00 77.44 159 ILE A CA 1
ATOM 1189 C C . ILE A 1 159 ? 14.194 8.085 -9.630 1.00 77.44 159 ILE A C 1
ATOM 1191 O O . ILE A 1 159 ? 13.678 8.396 -8.559 1.00 77.44 159 ILE A O 1
ATOM 1195 N N . ARG A 1 160 ? 13.780 7.023 -10.335 1.00 68.94 160 ARG A N 1
ATOM 1196 C CA . ARG A 1 160 ? 12.701 6.136 -9.868 1.00 68.94 160 ARG A CA 1
ATOM 1197 C C . ARG A 1 160 ? 13.049 5.475 -8.534 1.00 68.94 160 ARG A C 1
ATOM 1199 O O . ARG A 1 160 ? 12.188 5.392 -7.665 1.00 68.94 160 ARG A O 1
ATOM 1206 N N . HIS A 1 161 ? 14.308 5.076 -8.356 1.00 71.25 161 HIS A N 1
ATOM 1207 C CA . HIS A 1 161 ? 14.789 4.509 -7.097 1.00 71.25 161 HIS A CA 1
ATOM 1208 C C . HIS A 1 161 ? 14.697 5.514 -5.938 1.00 71.25 161 HIS A C 1
ATOM 1210 O O . HIS A 1 161 ? 14.144 5.192 -4.888 1.00 71.25 161 HIS A O 1
ATOM 1216 N N . TYR A 1 162 ? 15.141 6.762 -6.138 1.00 74.38 162 TYR A N 1
ATOM 1217 C CA . TYR A 1 162 ? 15.008 7.808 -5.115 1.00 74.38 162 TYR A CA 1
ATOM 1218 C C . TYR A 1 162 ? 13.547 8.102 -4.757 1.00 74.38 162 TYR A C 1
ATOM 1220 O O . TYR A 1 162 ? 13.231 8.269 -3.581 1.00 74.38 162 TYR A O 1
ATOM 1228 N N . ILE A 1 163 ? 12.649 8.123 -5.746 1.00 74.31 163 ILE A N 1
ATOM 1229 C CA . ILE A 1 163 ? 11.211 8.310 -5.514 1.00 74.31 163 ILE A CA 1
ATOM 1230 C C . ILE A 1 163 ? 10.642 7.166 -4.659 1.00 74.31 163 ILE A C 1
ATOM 1232 O O . ILE A 1 163 ? 9.943 7.437 -3.684 1.00 74.31 163 ILE A O 1
ATOM 1236 N N . ALA A 1 164 ? 10.982 5.909 -4.966 1.00 70.44 164 ALA A N 1
ATOM 1237 C CA . ALA A 1 164 ? 10.555 4.755 -4.172 1.00 70.44 164 ALA A CA 1
ATOM 1238 C C . ALA A 1 164 ? 11.070 4.826 -2.722 1.00 70.44 164 ALA A C 1
ATOM 1240 O O . ALA A 1 164 ? 10.318 4.577 -1.781 1.00 70.44 164 ALA A O 1
ATOM 1241 N N . ILE A 1 165 ? 12.330 5.231 -2.520 1.00 70.12 165 ILE A N 1
ATOM 1242 C CA . ILE A 1 165 ? 12.892 5.433 -1.175 1.00 70.12 165 ILE A CA 1
ATOM 1243 C C . ILE A 1 165 ? 12.110 6.509 -0.415 1.00 70.12 165 ILE A C 1
ATOM 1245 O O . ILE A 1 165 ? 11.749 6.298 0.743 1.00 70.12 165 ILE A O 1
ATOM 1249 N N . ILE A 1 166 ? 11.824 7.649 -1.051 1.00 71.94 166 ILE A N 1
ATOM 1250 C CA . ILE A 1 166 ? 11.060 8.738 -0.429 1.00 71.94 166 ILE A CA 1
ATOM 1251 C C . ILE A 1 166 ? 9.669 8.246 -0.011 1.00 71.94 166 ILE A C 1
ATOM 1253 O O . ILE A 1 166 ? 9.258 8.495 1.124 1.00 71.94 166 ILE A O 1
ATOM 1257 N N . PHE A 1 167 ? 8.962 7.515 -0.877 1.00 70.81 167 PHE A N 1
ATOM 1258 C CA . PHE A 1 167 ? 7.650 6.962 -0.534 1.00 70.81 167 PHE A CA 1
ATOM 1259 C C . PHE A 1 167 ? 7.712 5.943 0.601 1.00 70.81 167 PHE A C 1
ATOM 1261 O O . PHE A 1 167 ? 6.889 6.009 1.516 1.00 70.81 167 PHE A O 1
ATOM 1268 N N . CYS A 1 168 ? 8.731 5.086 0.628 1.00 70.31 168 CYS A N 1
ATOM 1269 C CA . CYS A 1 168 ? 8.942 4.164 1.737 1.00 70.31 168 CYS A CA 1
ATOM 1270 C C . CYS A 1 168 ? 9.153 4.911 3.065 1.00 70.31 168 CYS A C 1
ATOM 1272 O O . CYS A 1 168 ? 8.491 4.605 4.060 1.00 70.31 168 CYS A O 1
ATOM 1274 N N . VAL A 1 169 ? 9.994 5.953 3.082 1.00 69.81 169 VAL A N 1
ATOM 1275 C CA . VAL A 1 169 ? 10.221 6.786 4.277 1.00 69.81 169 VAL A CA 1
ATOM 1276 C C . VAL A 1 169 ? 8.929 7.471 4.735 1.00 69.81 169 VAL A C 1
ATOM 1278 O O . VAL A 1 169 ? 8.617 7.452 5.927 1.00 69.81 169 VAL A O 1
ATOM 1281 N N . LEU A 1 170 ? 8.147 8.033 3.809 1.00 68.69 170 LEU A N 1
ATOM 1282 C CA . LEU A 1 170 ? 6.855 8.653 4.122 1.00 68.69 170 LEU A CA 1
ATOM 1283 C C . LEU A 1 170 ? 5.844 7.638 4.670 1.00 68.69 170 LEU A C 1
ATOM 1285 O O . LEU A 1 170 ? 5.122 7.945 5.620 1.00 68.69 170 LEU A O 1
ATOM 1289 N N . THR A 1 171 ? 5.820 6.423 4.122 1.00 70.75 171 THR A N 1
ATOM 1290 C CA . THR A 1 171 ? 4.961 5.329 4.592 1.00 70.75 171 THR A CA 1
ATOM 1291 C C . THR A 1 171 ? 5.331 4.916 6.014 1.00 70.75 171 THR A C 1
ATOM 1293 O O . THR A 1 171 ? 4.457 4.850 6.881 1.00 70.75 171 THR A O 1
ATOM 1296 N N . LEU A 1 172 ? 6.624 4.717 6.294 1.00 70.00 172 LEU A N 1
ATOM 1297 C CA . LEU A 1 172 ? 7.125 4.409 7.637 1.00 70.00 172 LEU A CA 1
ATOM 1298 C C . LEU A 1 172 ? 6.788 5.520 8.638 1.00 70.00 172 LEU A C 1
ATOM 1300 O O . LEU A 1 172 ? 6.320 5.237 9.744 1.00 70.00 172 LEU A O 1
ATOM 1304 N N . PHE A 1 173 ? 6.969 6.781 8.240 1.00 71.69 173 PHE A N 1
ATOM 1305 C CA . PHE A 1 173 ? 6.603 7.930 9.063 1.00 71.69 173 PHE A CA 1
ATOM 1306 C C . PHE A 1 173 ? 5.096 7.955 9.364 1.00 71.69 173 PHE A C 1
ATOM 1308 O O . PHE A 1 173 ? 4.700 8.094 10.523 1.00 71.69 173 PHE A O 1
ATOM 1315 N N . GLY A 1 174 ? 4.251 7.749 8.351 1.00 66.81 174 GLY A N 1
ATOM 1316 C CA . GLY A 1 174 ? 2.796 7.678 8.498 1.00 66.81 174 GLY A CA 1
ATOM 1317 C C . GLY A 1 174 ? 2.340 6.557 9.438 1.00 66.81 174 GLY A C 1
ATOM 1318 O O . GLY A 1 174 ? 1.483 6.786 10.299 1.00 66.81 174 GLY A O 1
ATOM 1319 N N . ILE A 1 175 ? 2.943 5.366 9.328 1.00 70.50 175 ILE A N 1
ATOM 1320 C CA . ILE A 1 175 ? 2.709 4.245 10.253 1.00 70.50 175 ILE A CA 1
ATOM 1321 C C . ILE A 1 175 ? 3.076 4.666 11.680 1.00 70.50 175 ILE A C 1
ATOM 1323 O O . ILE A 1 175 ? 2.262 4.502 12.590 1.00 70.50 175 ILE A O 1
ATOM 1327 N N . GLY A 1 176 ? 4.257 5.263 11.874 1.00 70.19 176 GLY A N 1
ATOM 1328 C CA . GLY A 1 176 ? 4.714 5.747 13.177 1.00 70.19 176 GLY A CA 1
ATOM 1329 C C . GLY A 1 176 ? 3.749 6.757 13.804 1.00 70.19 176 GLY A C 1
ATOM 1330 O O . GLY A 1 176 ? 3.356 6.592 14.959 1.00 70.19 176 GLY A O 1
ATOM 1331 N N . VAL A 1 177 ? 3.295 7.752 13.035 1.00 73.06 177 VAL A N 1
ATOM 1332 C CA . VAL A 1 177 ? 2.309 8.749 13.491 1.00 73.06 177 VAL A CA 1
ATOM 1333 C C . VAL A 1 177 ? 0.977 8.091 13.856 1.00 73.06 177 VAL A C 1
ATOM 1335 O O . VAL A 1 177 ? 0.404 8.395 14.903 1.00 73.06 177 VAL A O 1
ATOM 1338 N N . THR A 1 178 ? 0.491 7.162 13.033 1.00 72.56 178 THR A N 1
ATOM 1339 C CA . THR A 1 178 ? -0.786 6.468 13.259 1.00 72.56 178 THR A CA 1
ATOM 1340 C C . THR A 1 178 ? -0.742 5.625 14.531 1.00 72.56 178 THR A C 1
ATOM 1342 O O . THR A 1 178 ? -1.666 5.671 15.349 1.00 72.56 178 THR A O 1
ATOM 1345 N N . LEU A 1 179 ? 0.360 4.902 14.742 1.00 73.56 179 LEU A N 1
ATOM 1346 C CA . LEU A 1 179 ? 0.594 4.127 15.958 1.00 73.56 179 LEU A CA 1
ATOM 1347 C C . LEU A 1 179 ? 0.731 5.025 17.186 1.00 73.56 179 LEU A C 1
ATOM 1349 O O . LEU A 1 179 ? 0.106 4.749 18.208 1.00 73.56 179 LEU A O 1
ATOM 1353 N N . TRP A 1 180 ? 1.483 6.123 17.082 1.00 75.69 180 TRP A N 1
ATOM 1354 C CA . TRP A 1 180 ? 1.641 7.096 18.162 1.00 75.69 180 TRP A CA 1
ATOM 1355 C C . TRP A 1 180 ? 0.303 7.702 18.599 1.00 75.69 180 TRP A C 1
ATOM 1357 O O . TRP A 1 180 ? 0.003 7.756 19.794 1.00 75.69 180 TRP A O 1
ATOM 1367 N N . LEU A 1 181 ? -0.532 8.122 17.644 1.00 72.69 181 LEU A N 1
ATOM 1368 C CA . LEU A 1 181 ? -1.866 8.657 17.927 1.00 72.69 181 LEU A CA 1
ATOM 1369 C C . LEU A 1 181 ? -2.765 7.607 18.587 1.00 72.69 181 LEU A C 1
ATOM 1371 O O . LEU A 1 181 ? -3.457 7.920 19.556 1.00 72.69 181 LEU A O 1
ATOM 1375 N N . SER A 1 182 ? -2.712 6.365 18.104 1.00 71.50 182 SER A N 1
ATOM 1376 C CA . SER A 1 182 ? -3.477 5.247 18.668 1.00 71.50 182 SER A CA 1
ATOM 1377 C C . SER A 1 182 ? -3.045 4.944 20.109 1.00 71.50 182 SER A C 1
ATOM 1379 O O . SER A 1 182 ? -3.886 4.813 20.998 1.00 71.50 182 SER A O 1
ATOM 1381 N N . LEU A 1 183 ? -1.734 4.932 20.377 1.00 75.31 183 LEU A N 1
ATOM 1382 C CA . LEU A 1 183 ? -1.168 4.771 21.721 1.00 75.31 183 LEU A CA 1
ATOM 1383 C C . LEU A 1 183 ? -1.581 5.909 22.659 1.00 75.31 183 LEU A C 1
ATOM 1385 O O . LEU A 1 183 ? -1.959 5.654 23.801 1.00 75.31 183 LEU A O 1
ATOM 1389 N N . ARG A 1 184 ? -1.579 7.163 22.191 1.00 74.81 184 ARG A N 1
ATOM 1390 C CA . ARG A 1 184 ? -2.046 8.302 22.998 1.00 74.81 184 ARG A CA 1
ATOM 1391 C C . ARG A 1 184 ? -3.507 8.167 23.425 1.00 74.81 184 ARG A C 1
ATOM 1393 O O . ARG A 1 184 ? -3.853 8.599 24.518 1.00 74.81 184 ARG A O 1
ATOM 1400 N N . GLN A 1 185 ? -4.359 7.577 22.588 1.00 69.94 185 GLN A N 1
ATOM 1401 C CA . GLN A 1 185 ? -5.769 7.349 22.924 1.00 69.94 185 GLN A CA 1
ATOM 1402 C C . GLN A 1 185 ? -5.962 6.229 23.957 1.00 69.94 185 GLN A C 1
ATOM 1404 O O . GLN A 1 185 ? -6.917 6.278 24.730 1.00 69.94 185 GLN A O 1
ATOM 1409 N N . LEU A 1 186 ? -5.056 5.246 24.000 1.00 69.06 186 LEU A N 1
ATOM 1410 C CA . LEU A 1 186 ? -5.054 4.179 25.009 1.00 69.06 186 LEU A CA 1
ATOM 1411 C C . LEU A 1 186 ? -4.707 4.687 26.416 1.00 69.06 186 LEU A C 1
ATOM 1413 O O . LEU A 1 186 ? -5.170 4.107 27.397 1.00 69.06 186 LEU A O 1
ATOM 1417 N N . PHE A 1 187 ? -3.949 5.780 26.521 1.00 71.56 187 PHE A N 1
ATOM 1418 C CA . PHE A 1 187 ? -3.588 6.420 27.788 1.00 71.56 187 PHE A CA 1
ATOM 1419 C C . PHE A 1 187 ? -4.265 7.790 27.919 1.00 71.56 187 PHE A C 1
ATOM 1421 O O . PHE A 1 187 ? -3.600 8.823 27.791 1.00 71.56 187 PHE A O 1
ATOM 1428 N N . PRO A 1 188 ? -5.587 7.850 28.166 1.00 65.75 188 PRO A N 1
ATOM 1429 C CA . PRO A 1 188 ? -6.243 9.125 28.381 1.00 65.75 188 PRO A CA 1
ATOM 1430 C C . PRO A 1 188 ? -5.626 9.793 29.617 1.00 65.75 188 PRO A C 1
ATOM 1432 O O . PRO A 1 188 ? -5.556 9.204 30.698 1.00 65.75 188 PRO A O 1
ATOM 1435 N N . ALA A 1 189 ? -5.188 11.045 29.456 1.00 65.44 189 ALA A N 1
ATOM 1436 C CA . ALA A 1 189 ? -4.558 11.851 30.507 1.00 65.44 189 ALA A CA 1
ATOM 1437 C C . ALA A 1 189 ? -5.413 11.977 31.788 1.00 65.44 189 ALA A C 1
ATOM 1439 O O . ALA A 1 189 ? -4.905 12.339 32.845 1.00 65.44 189 ALA A 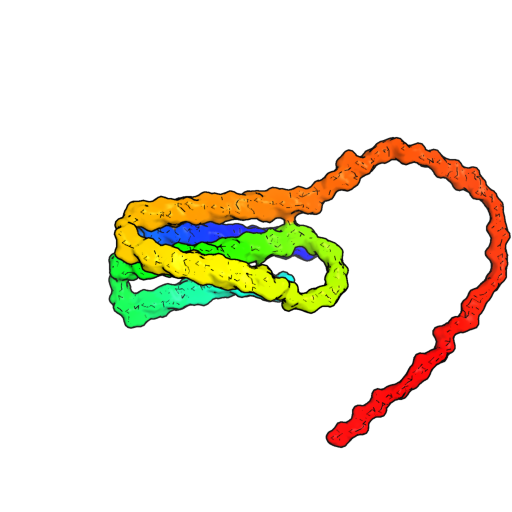O 1
ATOM 1440 N N . SER A 1 190 ? -6.696 11.610 31.722 1.00 63.25 190 SER A N 1
ATOM 1441 C CA . SER A 1 190 ? -7.595 11.482 32.868 1.00 63.25 190 SER A CA 1
ATOM 1442 C C . SER A 1 190 ? -7.139 10.457 33.913 1.00 63.25 190 SER A C 1
ATOM 1444 O O . SER A 1 190 ? -7.533 10.578 35.067 1.00 63.25 190 SER A O 1
ATOM 1446 N N . LEU A 1 191 ? -6.298 9.474 33.562 1.00 60.22 191 LEU A N 1
ATOM 1447 C CA . LEU A 1 191 ? -5.704 8.559 34.552 1.00 60.22 191 LEU A CA 1
ATOM 1448 C C . LEU A 1 191 ? -4.532 9.182 35.328 1.00 60.22 191 LEU A C 1
ATOM 1450 O O . LEU A 1 191 ? -4.190 8.688 36.398 1.00 60.22 191 LEU A O 1
ATOM 1454 N N . LEU A 1 192 ? -3.950 10.278 34.829 1.00 62.28 192 LEU A N 1
ATOM 1455 C CA . LEU A 1 192 ? -2.863 11.005 35.496 1.00 62.28 192 LEU A CA 1
ATOM 1456 C C . LEU A 1 192 ? -3.357 12.104 36.448 1.00 62.28 192 LEU A C 1
ATOM 1458 O O . LEU A 1 192 ? -2.581 12.585 37.266 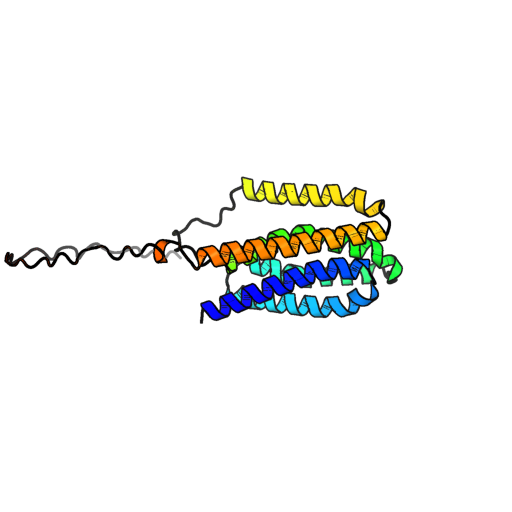1.00 62.28 192 LEU A O 1
ATOM 1462 N N . VAL A 1 193 ? -4.644 12.465 36.400 1.00 63.88 193 VAL A N 1
ATOM 1463 C CA . VAL A 1 193 ? -5.261 13.433 37.324 1.00 63.88 193 VAL A CA 1
ATOM 1464 C C . VAL A 1 193 ? -6.321 12.734 38.172 1.00 63.88 193 VAL A C 1
ATOM 1466 O O . VAL A 1 193 ? -7.457 13.181 38.293 1.00 63.88 193 VAL A O 1
ATOM 1469 N N . ARG A 1 194 ? -5.964 11.610 38.800 1.00 56.03 194 ARG A N 1
ATOM 1470 C CA . ARG A 1 194 ? -6.693 11.178 39.995 1.00 56.03 194 ARG A CA 1
ATOM 1471 C C . ARG A 1 194 ? -6.154 12.016 41.144 1.00 56.03 194 ARG A C 1
ATOM 1473 O O . ARG A 1 194 ? -5.186 11.637 41.789 1.00 56.03 194 ARG A O 1
ATOM 1480 N N . ASN A 1 195 ? -6.711 13.213 41.303 1.00 59.06 195 ASN A N 1
ATOM 1481 C CA . ASN A 1 195 ? -6.360 14.116 42.389 1.00 59.06 195 ASN A CA 1
ATOM 1482 C C . ASN A 1 195 ? -6.602 13.377 43.723 1.00 59.06 195 ASN A C 1
ATOM 1484 O O . ASN A 1 195 ? -7.750 13.052 44.015 1.00 59.06 195 ASN A O 1
ATOM 1488 N N . PRO A 1 196 ? -5.570 13.074 44.533 1.00 63.59 196 PRO A N 1
ATOM 1489 C CA . PRO A 1 196 ? -5.734 12.341 45.792 1.00 63.59 196 PRO A CA 1
ATOM 1490 C C . PRO A 1 196 ? -6.383 13.189 46.904 1.00 63.59 196 PRO A C 1
ATOM 1492 O O . PRO A 1 196 ? -6.366 12.797 48.066 1.00 63.59 196 PRO A O 1
ATOM 1495 N N . ARG A 1 197 ? -6.936 14.363 46.571 1.00 62.84 197 ARG A N 1
ATOM 1496 C CA . ARG A 1 197 ? -7.549 15.313 47.506 1.00 62.84 197 ARG A CA 1
ATOM 1497 C C . ARG A 1 197 ? -9.044 15.516 47.268 1.00 62.84 197 ARG A C 1
ATOM 1499 O O . ARG A 1 197 ? -9.519 16.643 47.351 1.00 62.84 197 ARG A O 1
ATOM 1506 N N . GLU A 1 198 ? -9.796 14.454 47.011 1.00 58.72 198 GLU A N 1
ATOM 1507 C CA . GLU A 1 198 ? -11.170 14.468 47.513 1.00 58.72 198 GLU A CA 1
ATOM 1508 C C . GLU A 1 198 ? -11.122 13.937 48.947 1.00 58.72 198 GLU A C 1
ATOM 1510 O O . GLU A 1 198 ? -10.929 12.733 49.143 1.00 58.72 198 GLU A O 1
ATOM 1515 N N . PRO A 1 199 ? -11.183 14.815 49.968 1.00 59.91 199 PRO A N 1
ATOM 1516 C CA . PRO A 1 199 ? -11.405 14.354 51.324 1.00 59.91 199 PRO A CA 1
ATOM 1517 C C . PRO A 1 199 ? -12.700 13.549 51.324 1.00 59.91 199 PRO A C 1
ATOM 1519 O O . PRO A 1 199 ? -13.724 13.992 50.804 1.00 59.91 199 PRO A O 1
ATOM 1522 N N . ILE A 1 200 ? -12.627 12.353 51.900 1.00 60.41 200 ILE A N 1
ATOM 1523 C CA . ILE A 1 200 ? -13.779 11.537 52.257 1.00 60.41 200 ILE A CA 1
ATOM 1524 C C . ILE A 1 200 ? -14.601 12.391 53.224 1.00 60.41 200 ILE A C 1
ATOM 1526 O O . ILE A 1 200 ? -14.368 12.384 54.431 1.00 60.41 200 ILE A O 1
ATOM 1530 N N . HIS A 1 201 ? -15.527 13.189 52.698 1.00 59.16 201 HIS A N 1
ATOM 1531 C CA . HIS A 1 201 ? -16.594 13.741 53.505 1.00 59.16 201 HIS A CA 1
ATOM 1532 C C . HIS A 1 201 ? -17.492 12.563 53.843 1.00 59.16 201 HIS A C 1
ATOM 1534 O O . HIS A 1 201 ? -18.397 12.206 53.091 1.00 59.16 201 HIS A O 1
ATOM 1540 N N . ALA A 1 202 ? -17.169 11.932 54.973 1.00 55.09 202 ALA A N 1
ATOM 1541 C CA . ALA A 1 202 ? -18.080 11.112 55.737 1.00 55.09 202 ALA A CA 1
ATOM 1542 C C . ALA A 1 202 ? -19.376 11.912 55.904 1.00 55.09 202 ALA A C 1
ATOM 1544 O O . ALA A 1 202 ? -19.485 12.791 56.754 1.00 55.09 202 ALA A O 1
ATOM 1545 N N . THR A 1 203 ? -20.344 11.653 55.031 1.00 56.50 203 THR A N 1
ATOM 1546 C CA . THR A 1 203 ? -21.726 12.070 55.227 1.00 56.50 203 THR A CA 1
ATOM 1547 C C . THR A 1 203 ? -22.379 10.984 56.068 1.00 56.50 203 THR A C 1
ATOM 1549 O O . THR A 1 203 ? -23.200 10.196 55.614 1.00 56.50 203 THR A O 1
ATOM 1552 N N . GLU A 1 204 ? -21.945 10.924 57.326 1.00 58.94 204 GLU A N 1
ATOM 1553 C CA . GLU A 1 204 ? -22.829 10.528 58.411 1.00 58.94 204 GLU A CA 1
ATOM 1554 C C . GLU A 1 204 ? -23.807 11.686 58.640 1.00 58.94 204 GLU A C 1
ATOM 1556 O O . GLU A 1 204 ? -23.457 12.742 59.161 1.00 58.94 204 GLU A O 1
ATOM 1561 N N . SER A 1 205 ? -25.036 11.513 58.170 1.00 51.66 205 SER A N 1
ATOM 1562 C CA . SER A 1 205 ? -26.268 11.910 58.868 1.00 51.66 205 SER A CA 1
ATOM 1563 C C . SER A 1 205 ? -27.433 11.364 58.038 1.00 51.66 205 SER A C 1
ATOM 1565 O O . SER A 1 205 ? -27.661 11.780 56.910 1.00 51.66 205 SER A O 1
ATOM 1567 N N . LEU A 1 206 ? -27.960 10.192 58.393 1.00 55.62 206 LEU A N 1
ATOM 1568 C CA . LEU A 1 206 ? -29.055 9.999 59.349 1.00 55.62 206 LEU A CA 1
ATOM 1569 C C . LEU A 1 206 ? -30.325 10.780 59.003 1.00 55.62 206 LEU A C 1
ATOM 1571 O O . LEU A 1 206 ? -30.347 12.004 59.022 1.00 55.62 206 LEU A O 1
ATOM 1575 N N . SER A 1 207 ? -31.398 9.990 58.945 1.00 54.12 207 SER A N 1
ATOM 1576 C CA . SER A 1 207 ? -32.755 10.344 59.351 1.00 54.12 207 SER A CA 1
ATOM 1577 C C . SER A 1 207 ? -33.635 10.989 58.288 1.00 54.12 207 SER A C 1
ATOM 1579 O O . SER A 1 207 ? -33.401 12.103 57.832 1.00 54.12 207 SER A O 1
ATOM 1581 N N . GLY A 1 208 ? -34.709 10.281 57.948 1.00 46.75 208 GLY A N 1
ATOM 1582 C CA . GLY A 1 208 ? -35.796 10.839 57.165 1.00 46.75 208 GLY A CA 1
ATOM 1583 C C . GLY A 1 208 ? -36.592 9.771 56.450 1.00 46.75 208 GLY A C 1
ATOM 1584 O O . GLY A 1 208 ? -36.524 9.675 55.229 1.00 46.75 208 GLY A O 1
ATOM 1585 N N . ASP A 1 209 ? -37.320 8.972 57.225 1.00 54.34 209 ASP A N 1
ATOM 1586 C CA . ASP A 1 209 ? -38.461 8.197 56.759 1.00 54.34 209 ASP A CA 1
ATOM 1587 C C . ASP A 1 209 ? -39.252 8.954 55.683 1.00 54.34 209 ASP A C 1
ATOM 1589 O O . ASP A 1 209 ? -39.685 10.085 55.896 1.00 54.34 209 ASP A O 1
ATOM 1593 N N . ASN A 1 210 ? -39.504 8.305 54.549 1.00 51.06 210 ASN A N 1
ATOM 1594 C CA . ASN A 1 210 ? -40.767 8.501 53.854 1.00 51.06 210 ASN A CA 1
ATOM 1595 C C . ASN A 1 210 ? -41.206 7.188 53.214 1.00 51.06 210 ASN A C 1
ATOM 1597 O O . ASN A 1 210 ? -40.846 6.812 52.098 1.00 51.06 210 ASN A O 1
ATOM 1601 N N . CYS A 1 211 ? -41.982 6.486 54.032 1.00 53.41 211 CYS A N 1
ATOM 1602 C CA . CYS A 1 211 ? -42.932 5.459 53.680 1.00 53.41 211 CYS A CA 1
ATOM 1603 C C . CYS A 1 211 ? -43.823 5.848 52.492 1.00 53.41 211 CYS A C 1
ATOM 1605 O O . CYS A 1 211 ? -44.205 6.999 52.318 1.00 53.41 211 CYS A O 1
ATOM 1607 N N . CYS A 1 212 ? -44.288 4.798 51.817 1.00 52.94 212 CYS A N 1
ATOM 1608 C CA . CYS A 1 212 ? -45.591 4.716 51.167 1.00 52.94 212 CYS A CA 1
ATOM 1609 C C . CYS A 1 212 ? -45.859 5.628 49.962 1.00 52.94 212 CYS A C 1
ATOM 1611 O O . CYS A 1 212 ? -46.411 6.714 50.072 1.00 52.94 212 CYS A O 1
ATOM 1613 N N . GLY A 1 213 ? -45.718 5.000 48.794 1.00 51.41 213 GLY A N 1
ATOM 1614 C CA . GLY A 1 213 ? -46.817 4.951 47.836 1.00 51.41 213 GLY A CA 1
ATOM 1615 C C . GLY A 1 213 ? -46.749 5.963 46.703 1.00 51.41 213 GLY A C 1
ATOM 1616 O O . GLY A 1 213 ? -46.957 7.146 46.911 1.00 51.41 213 GLY A O 1
ATOM 1617 N N . GLN A 1 214 ? -46.614 5.454 45.476 1.00 47.53 214 GLN A N 1
ATOM 1618 C CA . GLN A 1 214 ? -47.655 5.638 44.459 1.00 47.53 214 GLN A CA 1
ATOM 1619 C C . GLN A 1 214 ? -47.353 4.840 43.181 1.00 47.53 214 GLN A C 1
ATOM 1621 O O . GLN A 1 214 ? -46.341 5.056 42.526 1.00 47.53 214 GLN A O 1
ATOM 1626 N N . SER A 1 215 ? -48.316 3.977 42.824 1.00 50.44 215 SER A N 1
ATOM 1627 C CA . SER A 1 215 ? -48.867 3.817 41.466 1.00 50.44 215 SER A CA 1
ATOM 1628 C C . SER A 1 215 ? -47.883 3.349 40.383 1.00 50.44 215 SER A C 1
ATOM 1630 O O . SER A 1 215 ? -47.195 4.154 39.771 1.00 50.44 215 SER A O 1
ATOM 1632 N N . SER A 1 216 ? -47.766 2.063 40.033 1.00 55.28 216 SER A N 1
ATOM 1633 C CA . SER A 1 216 ? -48.809 1.231 39.399 1.00 55.28 216 SER A CA 1
ATOM 1634 C C . SER A 1 216 ? -49.786 1.990 38.491 1.00 55.28 216 SER A C 1
ATOM 1636 O O . SER A 1 216 ? -50.964 2.106 38.803 1.00 55.28 216 SER A O 1
ATOM 1638 N N . SER A 1 217 ? -49.311 2.462 37.335 1.00 53.62 217 SER A N 1
ATOM 1639 C CA . SER A 1 217 ? -50.144 2.656 36.134 1.00 53.62 217 SER A CA 1
ATOM 1640 C C . SER A 1 217 ? -49.290 2.963 34.895 1.00 53.62 217 SER A C 1
ATOM 1642 O O . SER A 1 217 ? -48.835 4.082 34.722 1.00 53.62 217 SER A O 1
ATOM 1644 N N . PHE A 1 218 ? -49.043 1.954 34.051 1.00 53.06 218 PHE A N 1
ATOM 1645 C CA . PHE A 1 218 ? -49.227 2.016 32.585 1.00 53.06 218 PHE A CA 1
ATOM 1646 C C . PHE A 1 218 ? -48.907 0.643 31.961 1.00 53.06 218 PHE A C 1
ATOM 1648 O O . PHE A 1 218 ? -47.949 0.438 31.221 1.00 53.06 218 PHE A O 1
ATOM 1655 N N . GLN A 1 219 ? -49.732 -0.342 32.321 1.00 51.88 219 GLN A N 1
ATOM 1656 C CA . GLN A 1 219 ? -50.177 -1.341 31.352 1.00 51.88 219 GLN A CA 1
ATOM 1657 C C . GLN A 1 219 ? -51.256 -0.681 30.481 1.00 51.88 219 GLN A C 1
ATOM 1659 O O . GLN A 1 219 ? -52.012 0.140 30.991 1.00 51.88 219 GLN A O 1
ATOM 1664 N N . ALA A 1 220 ? -51.350 -1.131 29.228 1.00 49.59 220 ALA A N 1
ATOM 1665 C CA . ALA A 1 220 ? -52.372 -0.820 28.221 1.00 49.59 220 ALA A CA 1
ATOM 1666 C C . ALA A 1 220 ? -52.080 0.368 27.283 1.00 49.59 220 ALA A C 1
ATOM 1668 O O . ALA A 1 220 ? -52.420 1.511 27.556 1.00 49.59 220 ALA A O 1
ATOM 1669 N N . ALA A 1 221 ? -51.511 0.040 26.122 1.00 51.50 221 ALA A N 1
ATOM 1670 C CA . ALA A 1 221 ? -52.103 0.364 24.821 1.00 51.50 221 ALA A CA 1
ATOM 1671 C C . ALA A 1 221 ? -51.457 -0.589 23.786 1.00 51.50 221 ALA A C 1
ATOM 1673 O O . ALA A 1 221 ? -50.250 -0.545 23.575 1.00 51.50 221 ALA A O 1
ATOM 1674 N N . GLU A 1 222 ? -52.132 -1.668 23.382 1.00 48.19 222 GLU A N 1
ATOM 1675 C CA . GLU A 1 222 ? -53.139 -1.662 22.302 1.00 48.19 222 GLU A CA 1
ATOM 1676 C C . GLU A 1 222 ? -52.427 -1.783 20.942 1.00 48.19 222 GLU A C 1
ATOM 1678 O O . GLU A 1 222 ? -51.750 -0.878 20.477 1.00 48.19 222 GLU A O 1
ATOM 1683 N N . ASN A 1 223 ? -52.245 -3.022 20.489 1.00 47.53 223 ASN A N 1
ATOM 1684 C CA . ASN A 1 223 ? -53.116 -3.741 19.551 1.00 47.53 223 ASN A CA 1
ATOM 1685 C C . ASN A 1 223 ? -52.834 -3.409 18.083 1.00 47.53 223 ASN A C 1
ATOM 1687 O O . ASN A 1 223 ? -52.745 -2.263 17.666 1.00 47.53 223 ASN A O 1
ATOM 1691 N N . SER A 1 224 ? -52.834 -4.499 17.313 1.00 49.81 224 SER A N 1
ATOM 1692 C CA . SER A 1 224 ? -53.328 -4.586 15.941 1.00 49.81 224 SER A CA 1
ATOM 1693 C C . SER A 1 224 ? -52.692 -3.669 14.898 1.00 49.81 224 SER A C 1
ATOM 1695 O O . SER A 1 224 ? -53.087 -2.525 14.741 1.00 49.81 224 SER A O 1
ATOM 1697 N N . HIS A 1 225 ? -51.877 -4.259 14.022 1.00 51.22 225 HIS A N 1
ATOM 1698 C CA . HIS A 1 225 ? -52.285 -4.299 12.617 1.00 51.22 225 HIS A CA 1
ATOM 1699 C C . HIS A 1 225 ? -51.651 -5.484 11.883 1.00 51.22 225 HIS A C 1
ATOM 1701 O O . HIS A 1 225 ? -50.564 -5.420 11.315 1.00 51.22 225 HIS A O 1
ATOM 1707 N N . LEU A 1 226 ? -52.415 -6.578 11.892 1.00 58.09 226 LEU A N 1
ATOM 1708 C CA . LEU A 1 226 ? -52.514 -7.514 10.781 1.00 58.09 226 LEU A CA 1
ATOM 1709 C C . LEU A 1 226 ? -52.779 -6.715 9.488 1.00 58.09 226 LEU A C 1
ATOM 1711 O O . LEU A 1 226 ? -53.731 -5.931 9.434 1.00 58.09 226 LEU A O 1
ATOM 1715 N N . LYS A 1 227 ? -51.994 -6.962 8.440 1.00 53.72 227 LYS A N 1
ATOM 1716 C CA . LYS A 1 227 ? -52.469 -6.878 7.054 1.00 53.72 227 LYS A CA 1
ATOM 1717 C C . LYS A 1 227 ? -51.822 -8.002 6.253 1.00 53.72 227 LYS A C 1
ATOM 1719 O O . LYS A 1 227 ? -50.714 -7.882 5.747 1.00 53.72 227 LYS A O 1
ATOM 1724 N N . VAL A 1 228 ? -52.548 -9.114 6.223 1.00 61.78 228 VAL A N 1
ATOM 1725 C CA . VAL A 1 228 ? -52.557 -10.053 5.103 1.00 61.78 228 VAL A CA 1
ATOM 1726 C C . VAL A 1 228 ? -53.218 -9.308 3.944 1.00 61.78 228 VAL A C 1
ATOM 1728 O O . VAL A 1 228 ? -54.321 -8.790 4.119 1.00 61.78 228 VAL A O 1
ATOM 1731 N N . VAL A 1 229 ? -52.533 -9.205 2.810 1.00 63.66 229 VAL A N 1
ATOM 1732 C CA . VAL A 1 229 ? -53.146 -8.921 1.509 1.00 63.66 229 VAL A CA 1
ATOM 1733 C C . VAL A 1 229 ? -52.474 -9.862 0.516 1.00 63.66 229 VAL A C 1
ATOM 1735 O O . VAL A 1 229 ? -51.265 -9.763 0.320 1.00 63.66 229 VAL A O 1
ATOM 1738 N N . ASP A 1 230 ? -53.302 -10.803 0.063 1.00 64.56 230 ASP A N 1
ATOM 1739 C CA . ASP A 1 230 ? -53.315 -11.630 -1.155 1.00 64.56 230 ASP A CA 1
ATOM 1740 C C . ASP A 1 230 ? -52.061 -11.705 -2.043 1.00 64.56 230 ASP A C 1
ATOM 1742 O O . ASP A 1 230 ? -51.616 -10.664 -2.580 1.00 64.56 230 ASP A O 1
#

Mean predicted aligned error: 13.19 Å